Protein AF-A0A6V8L1A3-F1 (afdb_monomer_lite)

Secondary structure (DSSP, 8-state):
--SBPPPPTT--TTPPPPBPPHHHHHHHHHHHHHHHHHHHTT--HHHHHHHHHHTT---TTSPPPPHHHHHHHHT-GGGGTEEEETTEEEEE-TT---SS-HHHHHHHHHHHHHTTS--PPPTT-TTTTTSEETTSPBEEEEE---TT-S-TTSPPPEEEEEPPPTTS-S-TT--EEEHHHHHHHHHHHHHHHHH-HHHHHHHHHHHHHHHHHHHHHHHHHHHHHHHHHHHHTTHHHH-HHHHHHHHHHHHHHHHHHHHHHHHSPP-------HHHHHHHHHHHHHHT-HHHHHHHHHHH-TB-EEPPPSSTT---GGGEETBPPP-------

InterPro domains:
  IPR011109 DNA-binding recombinase domain [PF07508] (27-115)
  IPR011109 DNA-binding recombinase domain [PS51737] (8-118)
  IPR025827 Recombinase zinc beta ribbon domain [PF13408] (126-190)
  IPR038109 DNA-binding recombinase domain superfamily [G3DSA:3.90.1750.20] (3-136)
  IPR050639 Site-specific recombinase resolvase [PTHR30461] (23-280)

pLDDT: mean 80.96, std 12.21, range [31.52, 96.31]

Sequence (333 aa):
MPGYEPKPDGWEPGDPRTPIPAHVVEAEREIVRECYRRLLAGDSGGSVARDLNARGSRGLQGKAWTLTTLLQMLRRPAVAGLLAHNGEIVGKVAGVEPIVSEEEWARLNALVDSRRRGRPPGRVHPFSGLIFCECGQKMFGRPRKSTAGPYEDGSPRREYRCRPTFTGAGCGGRNHIDARVLETAIRTAVKEALADPDLAERIAARAARVKGERDRIEEELADLEQMGRNLAGKTARWGEERVDAAMEPILLREQVLKAELATLEKPETRAGAAEDVARDYDTAEATGDFDTMRSMFLTAFPHMVLTMPIGWNDHRTERFLWDGKPKTAAKAG

Structure (mmCIF, N/CA/C/O backbone):
data_AF-A0A6V8L1A3-F1
#
_entry.id   AF-A0A6V8L1A3-F1
#
loop_
_atom_site.group_PDB
_atom_site.id
_atom_site.type_symbol
_atom_site.label_atom_id
_atom_site.label_alt_id
_atom_site.label_comp_id
_atom_site.label_asym_id
_atom_site.label_entity_id
_atom_site.label_seq_id
_atom_site.pdbx_PDB_ins_code
_atom_site.Cartn_x
_atom_site.Cartn_y
_atom_site.Cartn_z
_atom_site.occupancy
_atom_site.B_iso_or_equiv
_atom_site.auth_seq_id
_atom_site.auth_comp_id
_atom_site.auth_asym_id
_atom_site.auth_atom_id
_atom_site.pdbx_PDB_model_num
ATOM 1 N N . MET A 1 1 ? -26.137 -16.821 12.662 1.00 58.53 1 MET A N 1
ATOM 2 C CA . MET A 1 1 ? -26.729 -17.829 11.758 1.00 58.53 1 MET A CA 1
ATOM 3 C C . MET A 1 1 ? -28.237 -17.681 11.848 1.00 58.53 1 MET A C 1
ATOM 5 O O . MET A 1 1 ? -28.705 -17.406 12.950 1.00 58.53 1 MET A O 1
ATOM 9 N N . PRO A 1 2 ? -29.002 -17.743 10.750 1.00 59.44 2 PRO A N 1
ATOM 10 C CA . PRO A 1 2 ? -30.453 -17.749 10.877 1.00 59.44 2 PRO A CA 1
ATOM 11 C C . PRO A 1 2 ? -30.858 -19.038 11.603 1.00 59.44 2 PRO A C 1
ATOM 13 O O . PRO A 1 2 ? -30.527 -20.114 11.135 1.00 59.44 2 PRO A O 1
ATOM 16 N N . GLY A 1 3 ? -31.574 -18.953 12.727 1.00 67.00 3 GLY A N 1
ATOM 17 C CA . GLY A 1 3 ? -32.137 -20.131 13.419 1.00 67.00 3 GLY A CA 1
ATOM 18 C C . GLY A 1 3 ? -33.274 -20.816 12.648 1.00 67.00 3 GLY A C 1
ATOM 19 O O . GLY A 1 3 ? -34.124 -21.469 13.236 1.00 67.00 3 GLY A O 1
ATOM 20 N N . TYR A 1 4 ? -33.332 -20.594 11.340 1.00 76.19 4 TYR A N 1
ATOM 21 C CA . TYR A 1 4 ? -34.402 -20.983 10.443 1.00 76.19 4 TYR A CA 1
ATOM 22 C C . TYR A 1 4 ? -33.808 -21.273 9.072 1.00 76.19 4 TYR A C 1
ATOM 24 O O . TYR A 1 4 ? -32.848 -20.613 8.659 1.00 76.19 4 TYR A O 1
ATOM 32 N N . GLU A 1 5 ? -34.416 -22.216 8.371 1.00 73.81 5 GLU A N 1
ATOM 33 C CA . GLU A 1 5 ? -33.987 -22.644 7.048 1.00 73.81 5 GLU A CA 1
ATOM 34 C C . GLU A 1 5 ? -34.048 -21.493 6.021 1.00 73.81 5 GLU A C 1
ATOM 36 O O . GLU A 1 5 ? -34.772 -20.498 6.213 1.00 73.81 5 GLU A O 1
ATOM 41 N N . PRO A 1 6 ? -33.258 -21.578 4.930 1.00 73.69 6 PRO A N 1
ATOM 42 C CA . PRO A 1 6 ? -33.400 -20.684 3.789 1.00 73.69 6 PRO A CA 1
ATOM 43 C C . PRO A 1 6 ? -34.846 -20.654 3.288 1.00 73.69 6 PRO A C 1
ATOM 45 O O . PRO A 1 6 ? -35.555 -21.654 3.355 1.00 73.69 6 PRO A O 1
ATOM 48 N N . LYS A 1 7 ? -35.279 -19.499 2.774 1.00 77.75 7 LYS A N 1
ATOM 49 C CA . LYS A 1 7 ? -36.625 -19.367 2.209 1.00 77.75 7 LYS A CA 1
ATOM 50 C C . LYS A 1 7 ? -36.772 -20.336 1.027 1.00 77.75 7 LYS A C 1
ATOM 52 O O . LYS A 1 7 ? -35.932 -20.254 0.126 1.00 77.75 7 LYS A O 1
ATOM 57 N N . PRO A 1 8 ? -37.777 -21.227 1.031 1.00 76.50 8 PRO A N 1
ATOM 58 C CA . PRO A 1 8 ? -38.042 -22.094 -0.106 1.00 76.50 8 PRO A CA 1
ATOM 59 C C . PRO A 1 8 ? -38.531 -21.276 -1.308 1.00 76.50 8 PRO A C 1
ATOM 61 O O . PRO A 1 8 ? -38.989 -20.137 -1.160 1.00 76.50 8 PRO A O 1
ATOM 64 N N . ASP A 1 9 ? -38.434 -21.861 -2.500 1.00 76.12 9 ASP A N 1
ATOM 65 C CA . ASP A 1 9 ? -38.972 -21.252 -3.715 1.00 76.12 9 ASP A CA 1
ATOM 66 C C . ASP A 1 9 ? -40.489 -21.042 -3.565 1.00 76.12 9 ASP A C 1
ATOM 68 O O . ASP A 1 9 ? -41.216 -21.961 -3.193 1.00 76.12 9 ASP A O 1
ATOM 72 N N . GLY A 1 10 ? -40.956 -19.817 -3.832 1.00 77.25 10 GLY A N 1
ATOM 73 C CA . GLY A 1 10 ? -42.366 -19.432 -3.679 1.00 77.25 10 GLY A CA 1
ATOM 74 C C . GLY A 1 10 ? -42.774 -18.918 -2.292 1.00 77.25 10 GLY A C 1
ATOM 75 O O . GLY A 1 10 ? -43.955 -18.680 -2.087 1.00 77.25 10 GLY A O 1
ATOM 76 N N . TRP A 1 11 ? -41.835 -18.721 -1.355 1.00 85.50 11 TRP A N 1
ATOM 77 C CA . TRP A 1 11 ? -42.130 -18.135 -0.036 1.00 85.50 11 TRP A CA 1
ATOM 78 C C . TRP A 1 11 ? -42.655 -16.692 -0.142 1.00 85.50 11 TRP A C 1
ATOM 80 O O . TRP A 1 11 ? -41.969 -15.826 -0.701 1.00 85.50 11 TRP A O 1
ATOM 90 N N . GLU A 1 12 ? -43.808 -16.409 0.470 1.00 77.12 12 GLU A N 1
ATOM 91 C CA . GLU A 1 12 ? -44.409 -15.073 0.548 1.00 77.12 12 GLU A CA 1
ATOM 92 C C . GLU A 1 12 ? -44.319 -14.461 1.966 1.00 77.12 12 GLU A C 1
ATOM 94 O O . GLU A 1 12 ? -44.226 -15.176 2.971 1.00 77.12 12 GLU A O 1
ATOM 99 N N . PRO A 1 13 ? -44.317 -13.116 2.101 1.00 70.00 13 PRO A N 1
ATOM 100 C CA . PRO A 1 13 ? -44.338 -12.449 3.403 1.00 70.00 13 PRO A CA 1
ATOM 101 C C . PRO A 1 13 ? -45.582 -12.824 4.231 1.00 70.00 13 PRO A C 1
ATOM 103 O O . PRO A 1 13 ? -46.661 -12.279 4.031 1.00 70.00 13 PRO A O 1
ATOM 106 N N . GLY A 1 14 ? -45.412 -13.736 5.189 1.00 71.62 14 GLY A N 1
ATOM 107 C CA . GLY A 1 14 ? -46.494 -14.269 6.029 1.00 71.62 14 GLY A CA 1
ATOM 108 C C . GLY A 1 14 ? -46.379 -15.777 6.252 1.00 71.62 14 GLY A C 1
ATOM 109 O O . GLY A 1 14 ? -46.865 -16.282 7.263 1.00 71.62 14 GLY A O 1
ATOM 110 N N . ASP A 1 15 ? -45.658 -16.472 5.369 1.00 77.50 15 ASP A N 1
ATOM 111 C CA . ASP A 1 15 ? -45.447 -17.911 5.478 1.00 77.50 15 ASP A CA 1
ATOM 112 C C . ASP A 1 15 ? -44.543 -18.274 6.670 1.00 77.50 15 ASP A C 1
ATOM 114 O O . ASP A 1 15 ? -43.493 -17.639 6.884 1.00 77.50 15 ASP A O 1
ATOM 118 N N . PRO A 1 16 ? -44.896 -19.325 7.439 1.00 75.31 16 PRO A N 1
ATOM 119 C CA . PRO A 1 16 ? -44.087 -19.784 8.556 1.00 75.31 16 PRO A CA 1
ATOM 120 C C . PRO A 1 16 ? -42.710 -20.239 8.064 1.00 75.31 16 PRO A C 1
ATOM 122 O O . PRO A 1 16 ? -42.569 -20.869 7.016 1.00 75.31 16 PRO A O 1
ATOM 125 N N . ARG A 1 17 ? -41.667 -19.930 8.839 1.00 79.38 17 ARG A N 1
ATOM 126 C CA . ARG A 1 17 ? -40.312 -20.415 8.560 1.00 79.38 17 ARG A CA 1
ATOM 127 C C . ARG A 1 17 ? -40.021 -21.661 9.374 1.00 79.38 17 ARG A C 1
ATOM 129 O O . ARG A 1 17 ? -40.240 -21.657 10.584 1.00 79.38 17 ARG A O 1
ATOM 136 N N . THR A 1 18 ? -39.436 -22.669 8.737 1.00 79.94 18 THR A N 1
ATOM 137 C CA . THR A 1 18 ? -38.959 -23.872 9.423 1.00 79.94 18 THR A CA 1
ATOM 138 C C . THR A 1 18 ? -37.775 -23.516 10.328 1.00 79.94 18 THR A C 1
ATOM 140 O O . THR A 1 18 ? -36.774 -22.996 9.824 1.00 79.94 18 THR A O 1
ATOM 143 N N . PRO A 1 19 ? -37.858 -23.733 11.652 1.00 80.06 19 PRO A N 1
ATOM 144 C CA . PRO A 1 19 ? -36.729 -23.531 12.548 1.00 80.06 19 PRO A CA 1
ATOM 145 C C . PRO A 1 19 ? -35.689 -24.640 12.355 1.00 80.06 19 PRO A C 1
ATOM 147 O O . PRO A 1 19 ? -36.030 -25.812 12.204 1.00 80.06 19 PRO A O 1
ATOM 150 N N . ILE A 1 20 ? -34.410 -24.273 12.396 1.00 81.19 20 ILE A N 1
ATOM 151 C CA . ILE A 1 20 ? -33.311 -25.244 12.389 1.00 81.19 20 ILE A CA 1
ATOM 152 C C . ILE A 1 20 ? -33.214 -25.856 13.796 1.00 81.19 20 ILE A C 1
ATOM 154 O O . ILE A 1 20 ? -33.312 -25.116 14.781 1.00 81.19 20 ILE A O 1
ATOM 158 N N . PRO A 1 21 ? -32.995 -27.178 13.937 1.00 84.81 21 PRO A N 1
ATOM 159 C CA . PRO A 1 21 ? -32.824 -27.802 15.244 1.00 84.81 21 PRO A CA 1
ATOM 160 C C . PRO A 1 21 ? -31.731 -27.121 16.081 1.00 84.81 21 PRO A C 1
ATOM 162 O O . PRO A 1 21 ? -30.629 -26.864 15.594 1.00 84.81 21 PRO A O 1
ATOM 165 N N . ALA A 1 22 ? -32.005 -26.881 17.367 1.00 82.75 22 ALA A N 1
ATOM 166 C CA . ALA A 1 22 ? -31.118 -26.115 18.251 1.00 82.75 22 ALA A CA 1
ATOM 167 C C . ALA A 1 22 ? -29.681 -26.669 18.327 1.00 82.75 22 ALA A C 1
ATOM 169 O O . ALA A 1 22 ? -28.723 -25.902 18.380 1.00 82.75 22 ALA A O 1
ATOM 170 N N . HIS A 1 23 ? -29.517 -27.995 18.268 1.00 81.94 23 HIS A N 1
ATOM 171 C CA . HIS A 1 23 ? -28.200 -28.639 18.275 1.00 81.94 23 HIS A CA 1
ATOM 172 C C . HIS A 1 23 ? -27.368 -28.325 17.017 1.00 81.94 23 HIS A C 1
ATOM 174 O O . HIS A 1 23 ? -26.149 -28.213 17.108 1.00 81.94 23 HIS A O 1
ATOM 180 N N . VAL A 1 24 ? -28.010 -28.142 15.856 1.00 83.94 24 VAL A N 1
ATOM 181 C CA . VAL A 1 24 ? -27.336 -27.741 14.608 1.00 83.94 24 VAL A CA 1
ATOM 182 C C . VAL A 1 24 ? -26.903 -26.282 14.702 1.00 83.94 24 VAL A C 1
ATOM 184 O O . VAL A 1 24 ? -25.765 -25.958 14.373 1.00 83.94 24 VAL A O 1
ATOM 187 N N . VAL A 1 25 ? -27.779 -25.415 15.219 1.00 83.44 25 VAL A N 1
ATOM 188 C CA . VAL A 1 25 ? -27.465 -23.997 15.438 1.00 83.44 25 VAL A CA 1
ATOM 189 C C . VAL A 1 25 ? -26.285 -23.840 16.401 1.00 83.44 25 VAL A C 1
ATOM 191 O O . VAL A 1 25 ? -25.401 -23.026 16.147 1.00 83.44 25 VAL A O 1
ATOM 194 N N . GLU A 1 26 ? -26.221 -24.621 17.480 1.00 86.69 26 GLU A N 1
ATOM 195 C CA . GLU A 1 26 ? -25.090 -24.541 18.411 1.00 86.69 26 GLU A CA 1
ATOM 196 C C . GLU A 1 26 ? -23.794 -25.107 17.809 1.00 86.69 26 GLU A C 1
ATOM 198 O O . GLU A 1 26 ? -22.737 -24.503 17.980 1.00 86.69 26 GLU A O 1
ATOM 203 N N . ALA A 1 27 ? -23.858 -26.187 17.021 1.00 86.25 27 ALA A N 1
ATOM 204 C CA . ALA A 1 27 ? -22.693 -26.692 16.287 1.00 86.25 27 ALA A CA 1
ATOM 205 C C . ALA A 1 27 ? -22.136 -25.648 15.300 1.00 86.25 27 ALA A C 1
ATOM 207 O O . ALA A 1 27 ? -20.926 -25.442 15.202 1.00 86.25 27 ALA A O 1
ATOM 208 N N . GLU A 1 28 ? -23.020 -24.938 14.598 1.00 87.56 28 GLU A N 1
ATOM 209 C CA . GLU A 1 28 ? -22.660 -23.820 13.730 1.00 87.56 28 GLU A CA 1
ATOM 210 C C . GLU A 1 28 ? -22.027 -22.650 14.498 1.00 87.56 28 GLU A C 1
ATOM 212 O O . GLU A 1 28 ? -21.044 -22.062 14.036 1.00 87.56 28 GLU A O 1
ATOM 217 N N . ARG A 1 29 ? -22.572 -22.303 15.671 1.00 91.06 29 ARG A N 1
ATOM 218 C CA . ARG A 1 29 ? -22.010 -21.264 16.548 1.00 91.06 29 ARG A CA 1
ATOM 219 C C . ARG A 1 29 ? -20.619 -21.657 17.029 1.00 91.06 29 ARG A C 1
ATOM 221 O O . ARG A 1 29 ? -19.728 -20.809 17.029 1.00 91.06 29 ARG A O 1
ATOM 228 N N . GLU A 1 30 ? -20.394 -22.930 17.330 1.00 92.00 30 GLU A N 1
ATOM 229 C CA . GLU A 1 30 ? -19.086 -23.381 17.790 1.00 92.00 30 GLU A CA 1
ATOM 230 C C . GLU A 1 30 ? -18.011 -23.349 16.701 1.00 92.00 30 GLU A C 1
ATOM 232 O O . GLU A 1 30 ? -16.871 -22.968 16.965 1.00 92.00 30 GLU A O 1
ATOM 237 N N . ILE A 1 31 ? -18.380 -23.600 15.442 1.00 91.88 31 ILE A N 1
ATOM 238 C CA . ILE A 1 31 ? -17.475 -23.388 14.301 1.00 91.88 31 ILE A CA 1
ATOM 239 C C . ILE A 1 31 ? -17.032 -21.920 14.215 1.00 91.88 31 ILE A C 1
ATOM 241 O O . ILE A 1 31 ? -15.869 -21.633 13.920 1.00 91.88 31 ILE A O 1
ATOM 245 N N . VAL A 1 32 ? -17.935 -20.972 14.482 1.00 93.19 32 VAL A N 1
ATOM 246 C CA . VAL A 1 32 ? -17.593 -19.542 14.496 1.00 93.19 32 VAL A CA 1
ATOM 247 C C . VAL A 1 32 ? -16.623 -19.234 15.639 1.00 93.19 32 VAL A C 1
ATOM 249 O O . VAL A 1 32 ? -15.602 -18.592 15.387 1.00 93.19 32 VAL A O 1
ATOM 252 N N . ARG A 1 33 ? -16.871 -19.737 16.857 1.00 94.81 33 ARG A N 1
ATOM 253 C CA . ARG A 1 33 ? -15.949 -19.561 17.996 1.00 94.81 33 ARG A CA 1
ATOM 254 C C . ARG A 1 33 ? -14.574 -20.172 17.715 1.00 94.81 33 ARG A C 1
ATOM 256 O O . ARG A 1 33 ? -13.551 -19.530 17.960 1.00 94.81 33 ARG A O 1
ATOM 263 N N . GLU A 1 34 ? -14.526 -21.360 17.107 1.00 93.88 34 GLU A N 1
ATOM 264 C CA . GLU A 1 34 ? -13.281 -21.985 16.643 1.00 93.88 34 GLU A CA 1
ATOM 265 C C . GLU A 1 34 ? -12.532 -21.072 15.661 1.00 93.88 34 GLU A C 1
ATOM 267 O O . GLU A 1 34 ? -11.328 -20.849 15.822 1.00 93.88 34 GLU A O 1
ATOM 272 N N . CYS A 1 35 ? -13.227 -20.530 14.656 1.00 93.88 35 CYS A N 1
ATOM 273 C CA . CYS A 1 35 ? -12.621 -19.636 13.672 1.00 93.88 35 CYS A CA 1
ATOM 274 C C . CYS A 1 35 ? -11.986 -18.415 14.340 1.00 93.88 35 CYS A C 1
ATOM 276 O O . CYS A 1 35 ? -10.855 -18.059 14.009 1.00 93.88 35 CYS A O 1
ATOM 278 N N . TYR A 1 36 ? -12.686 -17.798 15.292 1.00 95.19 36 TYR A N 1
ATOM 279 C CA . TYR A 1 36 ? -12.180 -16.658 16.054 1.00 95.19 36 TYR A CA 1
ATOM 280 C C . TYR A 1 36 ? -10.920 -17.007 16.838 1.00 95.19 36 TYR A C 1
ATOM 282 O O . TYR A 1 36 ? -9.882 -16.372 16.640 1.00 95.19 36 TYR A O 1
ATOM 290 N N . ARG A 1 37 ? -10.975 -18.069 17.648 1.00 94.81 37 ARG A N 1
ATOM 291 C CA . ARG A 1 37 ? -9.837 -18.545 18.441 1.00 94.81 37 ARG A CA 1
ATOM 292 C C . ARG A 1 37 ? -8.605 -18.793 17.572 1.00 94.81 37 ARG A C 1
ATOM 294 O O . ARG A 1 37 ? -7.513 -18.349 17.912 1.00 94.81 37 ARG A O 1
ATOM 301 N N . ARG A 1 38 ? -8.769 -19.461 16.428 1.00 89.75 38 ARG A N 1
ATOM 302 C CA . ARG A 1 38 ? -7.660 -19.776 15.512 1.00 89.75 38 ARG A CA 1
ATOM 303 C C . ARG A 1 38 ? -7.086 -18.541 14.830 1.00 89.75 38 ARG A C 1
ATOM 305 O O . ARG A 1 38 ? -5.870 -18.374 14.782 1.00 89.75 38 ARG A O 1
ATOM 312 N N . LEU A 1 39 ? -7.942 -17.658 14.317 1.00 88.12 39 LEU A N 1
ATOM 313 C CA . LEU A 1 39 ? -7.497 -16.443 13.631 1.00 88.12 39 LEU A CA 1
ATOM 314 C C . LEU A 1 39 ? -6.782 -15.476 14.578 1.00 88.12 39 LEU A C 1
ATOM 316 O O . LEU A 1 39 ? -5.774 -14.888 14.181 1.00 88.12 39 LEU A O 1
ATOM 320 N N . LEU A 1 40 ? -7.276 -15.338 15.812 1.00 85.69 40 LEU A N 1
ATOM 321 C CA . LEU A 1 40 ? -6.648 -14.525 16.856 1.00 85.69 40 LEU A CA 1
ATOM 322 C C . LEU A 1 40 ? -5.354 -15.160 17.391 1.00 85.69 40 LEU A C 1
ATOM 324 O O . LEU A 1 40 ? -4.446 -14.427 17.771 1.00 85.69 40 LEU A O 1
ATOM 328 N N . ALA A 1 41 ? -5.227 -16.491 17.344 1.00 81.00 41 ALA A N 1
ATOM 329 C CA . ALA A 1 41 ? -3.984 -17.211 17.637 1.00 81.00 41 ALA A CA 1
ATOM 330 C C . ALA A 1 41 ? -2.939 -17.150 16.501 1.00 81.00 41 ALA A C 1
ATOM 332 O O . ALA A 1 41 ? -1.808 -17.593 16.686 1.00 81.00 41 ALA A O 1
ATOM 333 N N . GLY A 1 42 ? -3.289 -16.589 15.336 1.00 74.00 42 GLY A N 1
ATOM 334 C CA . GLY A 1 42 ? -2.353 -16.348 14.234 1.00 74.00 42 GLY A CA 1
ATOM 335 C C . GLY A 1 42 ? -2.502 -17.266 13.019 1.00 74.00 42 GLY A C 1
ATOM 336 O O . GLY A 1 42 ? -1.773 -17.078 12.041 1.00 74.00 42 GLY A O 1
ATOM 337 N N . ASP A 1 43 ? -3.464 -18.194 13.007 1.00 76.31 43 ASP A N 1
ATOM 338 C CA . ASP A 1 43 ? -3.744 -18.993 11.811 1.00 76.31 43 ASP A CA 1
ATOM 339 C C . ASP A 1 43 ? -4.129 -18.088 10.629 1.00 76.31 43 ASP A C 1
ATOM 341 O O . ASP A 1 43 ? -4.847 -17.088 10.755 1.00 76.31 43 ASP A O 1
ATOM 345 N N . SER A 1 44 ? -3.693 -18.465 9.423 1.00 80.12 44 SER A N 1
ATOM 346 C CA . SER A 1 44 ? -4.153 -17.779 8.214 1.00 80.12 44 SER A CA 1
ATOM 347 C C . SER A 1 44 ? -5.601 -18.161 7.898 1.00 80.12 44 SER A C 1
ATOM 349 O O . SER A 1 44 ? -5.958 -19.341 7.903 1.00 80.12 44 SER A O 1
ATOM 351 N N . GLY A 1 45 ? -6.435 -17.187 7.517 1.00 80.69 45 GLY A N 1
ATOM 352 C CA . GLY A 1 45 ? -7.832 -17.464 7.152 1.00 80.69 45 GLY A CA 1
ATOM 353 C C . GLY A 1 45 ? -7.988 -18.422 5.969 1.00 80.69 45 GLY A C 1
ATOM 354 O O . GLY A 1 45 ? -8.968 -19.156 5.895 1.00 80.69 45 GLY A O 1
ATOM 355 N N . GLY A 1 46 ? -6.992 -18.491 5.078 1.00 75.19 46 GLY A N 1
ATOM 356 C CA . GLY A 1 46 ? -6.958 -19.492 4.011 1.00 75.19 46 GLY A CA 1
ATOM 357 C C . GLY A 1 46 ? -6.712 -20.913 4.528 1.00 75.19 46 GLY A C 1
ATOM 358 O O . GLY A 1 46 ? -7.216 -21.864 3.936 1.00 75.19 46 GLY A O 1
ATOM 359 N N . SER A 1 47 ? -5.961 -21.067 5.626 1.00 79.50 47 SER A N 1
ATOM 360 C CA . SER A 1 47 ? -5.775 -22.356 6.302 1.00 79.50 47 SER A CA 1
ATOM 361 C C . SER A 1 47 ? -7.055 -22.812 6.989 1.00 79.50 47 SER A C 1
ATOM 363 O O . SER A 1 47 ? -7.501 -23.932 6.755 1.00 79.50 47 SER A O 1
ATOM 365 N N . VAL A 1 48 ? -7.694 -21.908 7.739 1.00 87.69 48 VAL A N 1
ATOM 366 C CA . VAL A 1 48 ? -8.971 -22.176 8.418 1.00 87.69 48 VAL A CA 1
ATOM 367 C C . VAL A 1 48 ? -10.048 -22.577 7.405 1.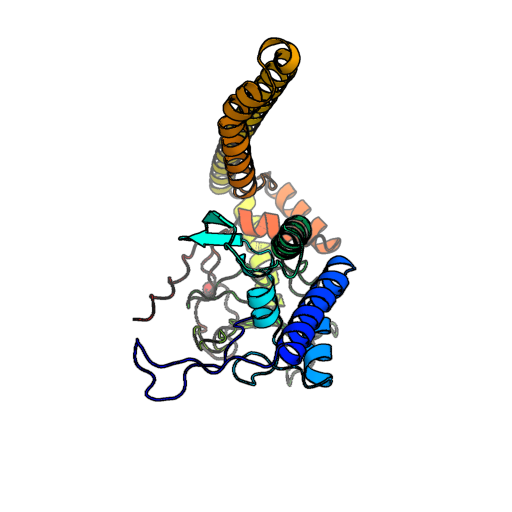00 87.69 48 VAL A C 1
ATOM 369 O O . VAL A 1 48 ? -10.682 -23.612 7.564 1.00 87.69 48 VAL A O 1
ATOM 372 N N . ALA A 1 49 ? -10.196 -21.837 6.299 1.00 84.25 49 ALA A N 1
ATOM 373 C CA . ALA A 1 49 ? -11.171 -22.171 5.258 1.00 84.25 49 ALA A CA 1
ATOM 374 C C . ALA A 1 49 ? -10.930 -23.555 4.622 1.00 84.25 49 ALA A C 1
ATOM 376 O O . ALA A 1 49 ? -11.880 -24.298 4.380 1.00 84.25 49 ALA A O 1
ATOM 377 N N . ARG A 1 50 ? -9.668 -23.923 4.354 1.00 81.38 50 ARG A N 1
ATOM 378 C CA . ARG A 1 50 ? -9.323 -25.250 3.813 1.00 81.38 50 ARG A CA 1
ATOM 379 C C . ARG A 1 50 ? -9.691 -26.372 4.773 1.00 81.38 50 ARG A C 1
ATOM 381 O O . ARG A 1 50 ? -10.244 -27.373 4.334 1.00 81.38 50 ARG A O 1
ATOM 388 N N . ASP A 1 51 ? -9.397 -26.192 6.051 1.00 88.88 51 ASP A N 1
ATOM 389 C CA . ASP A 1 51 ? -9.692 -27.177 7.084 1.00 88.88 51 ASP A CA 1
ATOM 390 C C . ASP A 1 51 ? -11.207 -27.359 7.302 1.00 88.88 51 ASP A C 1
ATOM 392 O O . ASP A 1 51 ? -11.696 -28.488 7.311 1.00 88.88 51 ASP A O 1
ATOM 396 N N . LEU A 1 52 ? -11.978 -26.265 7.337 1.00 87.06 52 LEU A N 1
ATOM 397 C CA . LEU A 1 52 ? -13.446 -26.335 7.353 1.00 87.06 52 LEU A CA 1
ATOM 398 C C . LEU A 1 52 ? -13.987 -27.105 6.143 1.00 87.06 52 LEU A C 1
ATOM 400 O O . LEU A 1 52 ? -14.857 -27.966 6.280 1.00 87.06 52 LEU A O 1
ATOM 404 N N . ASN A 1 53 ? -13.438 -26.839 4.955 1.00 86.81 53 ASN A N 1
ATOM 405 C CA . ASN A 1 53 ? -13.859 -27.531 3.744 1.00 86.81 53 ASN A CA 1
ATOM 406 C C . ASN A 1 53 ? -13.514 -29.026 3.760 1.00 86.81 53 ASN A C 1
ATOM 408 O O . ASN A 1 53 ? -14.330 -29.833 3.304 1.00 86.81 53 ASN A O 1
ATOM 412 N N . ALA A 1 54 ? -12.340 -29.393 4.279 1.00 81.62 54 ALA A N 1
ATOM 413 C CA . ALA A 1 54 ? -11.899 -30.781 4.400 1.00 81.62 54 ALA A CA 1
ATOM 414 C C . ALA A 1 54 ? -12.814 -31.590 5.330 1.00 81.62 54 ALA A C 1
ATOM 416 O O . ALA A 1 54 ? -13.126 -32.739 5.034 1.00 81.62 54 ALA A O 1
ATOM 417 N N . ARG A 1 55 ? -13.320 -30.959 6.396 1.00 87.19 55 ARG A N 1
ATOM 418 C CA . ARG A 1 55 ? -14.271 -31.553 7.350 1.00 87.19 55 ARG A CA 1
ATOM 419 C C . ARG A 1 55 ? -15.736 -31.499 6.893 1.00 87.19 55 ARG A C 1
ATOM 421 O O . ARG A 1 55 ? -16.631 -31.825 7.660 1.00 87.19 55 ARG A O 1
ATOM 428 N N . GLY A 1 56 ? -16.000 -31.069 5.657 1.00 81.00 56 GLY A N 1
ATOM 429 C CA . GLY A 1 56 ? -17.357 -31.020 5.104 1.00 81.00 56 GLY A CA 1
ATOM 430 C C . GLY A 1 56 ? -18.209 -29.837 5.572 1.00 81.00 56 GLY A C 1
ATOM 431 O O . GLY A 1 56 ? -19.354 -29.732 5.146 1.00 81.00 56 GLY A O 1
ATOM 432 N N . SER A 1 57 ? -17.668 -28.903 6.364 1.00 85.06 57 SER A N 1
ATOM 433 C CA . SER A 1 57 ? -18.372 -27.663 6.704 1.00 85.06 57 SER A CA 1
ATOM 434 C C . SER A 1 57 ? -18.483 -26.781 5.456 1.00 85.06 57 SER A C 1
ATOM 436 O O . SER A 1 57 ? -17.497 -26.536 4.750 1.00 85.06 57 SER A O 1
ATOM 438 N N . ARG A 1 58 ? -19.702 -26.342 5.137 1.00 81.19 58 ARG A N 1
ATOM 439 C CA . ARG A 1 58 ? -20.031 -25.535 3.953 1.00 81.19 58 ARG A CA 1
ATOM 440 C C . ARG A 1 58 ? -20.777 -24.273 4.376 1.00 81.19 58 ARG A C 1
ATOM 442 O O . ARG A 1 58 ? -21.342 -24.214 5.462 1.00 81.19 58 ARG A O 1
ATOM 449 N N . GLY A 1 59 ? -20.755 -23.256 3.519 1.00 73.69 59 GLY A N 1
ATOM 450 C CA . GLY A 1 59 ? -21.558 -22.050 3.717 1.00 73.69 59 GLY A CA 1
ATOM 451 C C . GLY A 1 59 ? -23.055 -22.309 3.516 1.00 73.69 59 GLY A C 1
ATOM 452 O O . GLY A 1 59 ? -23.453 -23.371 3.045 1.00 73.69 59 GLY A O 1
ATOM 453 N N . LEU A 1 60 ? -23.874 -21.293 3.799 1.00 66.06 60 LEU A N 1
ATOM 454 C CA . LEU A 1 60 ? -25.345 -21.362 3.807 1.00 66.06 60 LEU A CA 1
ATOM 455 C C . LEU A 1 60 ? -25.968 -21.951 2.521 1.00 66.06 60 LEU A C 1
ATOM 457 O O . LEU A 1 60 ? -27.003 -22.597 2.582 1.00 66.06 60 LEU A O 1
ATOM 461 N N . GLN A 1 61 ? -25.348 -21.740 1.355 1.00 66.81 61 GLN A N 1
ATOM 462 C CA . GLN A 1 61 ? -25.806 -22.280 0.064 1.00 66.81 61 GLN A CA 1
ATOM 463 C C . GLN A 1 61 ? -25.054 -23.555 -0.370 1.00 66.81 61 GLN A C 1
ATOM 465 O O . GLN A 1 61 ? -24.913 -23.813 -1.563 1.00 66.81 61 GLN A O 1
ATOM 470 N N . GLY A 1 62 ? -24.452 -24.297 0.564 1.00 71.44 62 GLY A N 1
ATOM 471 C CA . GLY A 1 62 ? -23.672 -25.512 0.280 1.00 71.44 62 GLY A CA 1
ATOM 472 C C . GLY A 1 62 ? -22.316 -25.270 -0.399 1.00 71.44 62 GLY A C 1
ATOM 473 O O . GLY A 1 62 ? -21.594 -26.216 -0.716 1.00 71.44 62 GLY A O 1
ATOM 474 N N . LYS A 1 63 ? -21.925 -24.007 -0.614 1.00 76.56 63 LYS A N 1
ATOM 475 C CA . LYS A 1 63 ? -20.656 -23.644 -1.263 1.00 76.56 63 LYS A CA 1
ATOM 476 C C . LYS A 1 63 ? -19.465 -23.825 -0.319 1.00 76.56 63 LYS A C 1
ATOM 478 O O . LYS A 1 63 ? -19.573 -23.616 0.890 1.00 76.56 63 LYS A O 1
ATOM 483 N N . ALA A 1 64 ? -18.313 -24.176 -0.888 1.00 80.56 64 ALA A N 1
ATOM 484 C CA . ALA A 1 64 ? -17.053 -24.245 -0.155 1.00 80.56 64 ALA A CA 1
ATOM 485 C C . ALA A 1 64 ? -16.635 -22.863 0.374 1.00 80.56 64 ALA A C 1
ATOM 487 O O . ALA A 1 64 ? -16.815 -21.838 -0.291 1.00 80.56 64 ALA A O 1
ATOM 488 N N . TRP A 1 65 ? -16.027 -22.842 1.556 1.00 84.88 65 TRP A N 1
ATOM 489 C CA . TRP A 1 65 ? -15.459 -21.643 2.150 1.00 84.88 65 TRP A CA 1
ATOM 490 C C . TRP A 1 65 ? -14.256 -21.152 1.345 1.00 84.88 65 TRP A C 1
ATOM 492 O O . TRP A 1 65 ? -13.272 -21.866 1.156 1.00 84.88 65 TRP A O 1
ATOM 502 N N . THR A 1 66 ? -14.306 -19.897 0.916 1.00 84.31 66 THR A N 1
ATOM 503 C CA . THR A 1 66 ? -13.129 -19.136 0.483 1.00 84.31 66 THR A CA 1
ATOM 504 C C . THR A 1 66 ? -12.656 -18.237 1.625 1.00 84.31 66 THR A C 1
ATOM 506 O O . THR A 1 66 ? -13.429 -17.938 2.537 1.00 84.31 66 THR A O 1
ATOM 509 N N . LEU A 1 67 ? -11.410 -17.748 1.564 1.00 82.00 67 LEU A N 1
ATOM 510 C CA . LEU A 1 67 ? -10.918 -16.730 2.504 1.00 82.00 67 LEU A CA 1
ATOM 511 C C . LEU A 1 67 ? -11.884 -15.537 2.582 1.00 82.00 67 LEU A C 1
ATOM 513 O O . LEU A 1 67 ? -12.252 -15.106 3.670 1.00 82.00 67 LEU A O 1
ATOM 517 N N . THR A 1 68 ? -12.316 -15.031 1.425 1.00 81.31 68 THR A N 1
ATOM 518 C CA . THR A 1 68 ? -13.191 -13.860 1.334 1.00 81.31 68 THR A CA 1
ATOM 519 C C . THR A 1 68 ? -14.547 -14.118 1.984 1.00 81.31 68 THR A C 1
ATOM 521 O O . THR A 1 68 ? -14.976 -13.329 2.819 1.00 81.31 68 THR A O 1
ATOM 524 N N . THR A 1 69 ? -15.207 -15.230 1.651 1.00 84.31 69 THR A N 1
ATOM 525 C CA . THR A 1 69 ? -16.541 -15.556 2.187 1.00 84.31 69 THR A CA 1
ATOM 526 C C . THR A 1 69 ? -16.500 -15.880 3.679 1.00 84.31 69 THR A C 1
ATOM 528 O O . THR A 1 69 ? -17.432 -15.538 4.402 1.00 84.31 69 THR A O 1
ATOM 531 N N . LEU A 1 70 ? -15.415 -16.505 4.154 1.00 89.12 70 LEU A N 1
ATOM 532 C CA . LEU A 1 70 ? -15.202 -16.763 5.577 1.00 89.12 70 LEU A CA 1
ATOM 533 C C . LEU A 1 70 ? -15.055 -15.444 6.346 1.00 89.12 70 LEU A C 1
ATOM 535 O O . LEU A 1 70 ? -15.786 -15.209 7.303 1.00 89.12 70 LEU A O 1
ATOM 539 N N . LEU A 1 71 ? -14.173 -14.546 5.892 1.00 89.44 71 LEU A N 1
ATOM 540 C CA . LEU A 1 71 ? -13.984 -13.245 6.538 1.00 89.44 71 LEU A CA 1
ATOM 541 C C . LEU A 1 71 ? -15.240 -12.372 6.465 1.00 89.44 71 LEU A C 1
ATOM 543 O O . LEU A 1 71 ? -15.568 -11.713 7.443 1.00 89.44 71 LEU A O 1
ATOM 547 N N . GLN A 1 72 ? -15.978 -12.383 5.354 1.00 87.56 72 GLN A N 1
ATOM 548 C CA . GLN A 1 72 ? -17.254 -11.668 5.261 1.00 87.56 72 GLN A CA 1
ATOM 549 C C . GLN A 1 72 ? -18.257 -12.136 6.315 1.00 87.56 72 GLN A C 1
ATOM 551 O O . GLN A 1 72 ? -18.942 -11.300 6.891 1.00 87.56 72 GLN A O 1
ATOM 556 N N . MET A 1 73 ? -18.341 -13.445 6.576 1.00 91.06 73 MET A N 1
ATOM 557 C CA . MET A 1 73 ? -19.235 -14.000 7.593 1.00 91.06 73 MET A CA 1
ATOM 558 C C . MET A 1 73 ? -18.796 -13.603 9.005 1.00 91.06 73 MET A C 1
ATOM 560 O O . MET A 1 73 ? -19.611 -13.074 9.760 1.00 91.06 73 MET A O 1
ATOM 564 N N . LEU A 1 74 ? -17.514 -13.794 9.328 1.00 92.75 74 LEU A N 1
ATOM 565 C CA . LEU A 1 74 ? -16.974 -13.509 10.660 1.00 92.75 74 LEU A CA 1
ATOM 566 C C . LEU A 1 74 ? -17.037 -12.015 11.004 1.00 92.75 74 LEU A C 1
ATOM 568 O O . LEU A 1 74 ? -17.241 -11.659 12.150 1.00 92.75 74 LEU A O 1
ATOM 572 N N . ARG A 1 75 ? -16.927 -11.118 10.020 1.00 91.88 75 ARG A N 1
ATOM 573 C CA . ARG A 1 75 ? -16.964 -9.665 10.256 1.00 91.88 75 ARG A CA 1
ATOM 574 C C . ARG A 1 75 ? -18.369 -9.085 10.432 1.00 91.88 75 ARG A C 1
ATOM 576 O O . ARG A 1 75 ? -18.497 -7.892 10.696 1.00 91.88 75 ARG A O 1
ATOM 583 N N . ARG A 1 76 ? -19.440 -9.874 10.295 1.00 89.44 76 ARG A N 1
ATOM 584 C CA . ARG A 1 76 ? -20.813 -9.357 10.443 1.00 89.44 76 ARG A CA 1
ATOM 585 C C . ARG A 1 76 ? -21.054 -8.892 11.886 1.00 89.44 76 ARG A C 1
ATOM 587 O O . ARG A 1 76 ? -20.877 -9.706 12.781 1.00 89.44 76 ARG A O 1
ATOM 594 N N . PRO A 1 77 ? -21.553 -7.669 12.136 1.00 88.00 77 PRO A N 1
ATOM 595 C CA . PRO A 1 77 ? -21.859 -7.193 13.494 1.00 88.00 77 PRO A CA 1
ATOM 596 C C . PRO A 1 77 ? -22.763 -8.151 14.289 1.00 88.00 77 PRO A C 1
ATOM 598 O O . PRO A 1 77 ? -22.562 -8.389 15.476 1.00 88.00 77 PRO A O 1
ATOM 601 N N . ALA A 1 78 ? -23.689 -8.813 13.590 1.00 86.81 78 ALA A N 1
ATOM 602 C CA . ALA A 1 78 ? -24.610 -9.783 14.171 1.00 86.81 78 ALA A CA 1
ATOM 603 C C . ALA A 1 78 ? -23.935 -10.988 14.861 1.00 86.81 78 ALA A C 1
ATOM 605 O O . ALA A 1 78 ? -24.577 -11.615 15.698 1.00 86.81 78 ALA A O 1
ATOM 606 N N . VAL A 1 79 ? -22.678 -11.346 14.544 1.00 89.75 79 VAL A N 1
ATOM 607 C CA . VAL A 1 79 ? -21.988 -12.433 15.276 1.00 89.75 79 VAL A CA 1
ATOM 608 C C . VAL A 1 79 ? -21.612 -12.027 16.704 1.00 89.75 79 VAL A C 1
ATOM 610 O O . VAL A 1 79 ? -21.539 -12.894 17.570 1.00 89.75 79 VAL A O 1
ATOM 613 N N . ALA A 1 80 ? -21.461 -10.726 16.961 1.00 89.88 80 ALA A N 1
ATOM 614 C CA . ALA A 1 80 ? -21.239 -10.145 18.284 1.00 89.88 80 ALA A CA 1
ATOM 615 C C . ALA A 1 80 ? -22.541 -9.631 18.928 1.00 89.88 80 ALA A C 1
ATOM 617 O O . ALA A 1 80 ? -22.505 -8.884 19.897 1.00 89.88 80 ALA A O 1
ATOM 618 N N . GLY A 1 81 ? -23.708 -9.981 18.367 1.00 87.06 81 GLY A N 1
ATOM 619 C CA . GLY A 1 81 ? -25.001 -9.474 18.839 1.00 87.06 81 GLY A CA 1
ATOM 620 C C . GLY A 1 81 ? -25.234 -7.986 18.555 1.00 87.06 81 GLY A C 1
ATOM 621 O O . GLY A 1 81 ? -26.145 -7.393 19.125 1.00 87.06 81 GLY A O 1
ATOM 622 N N . LEU A 1 82 ? -24.444 -7.374 17.667 1.00 86.62 82 LEU A N 1
ATOM 623 C CA . LEU A 1 82 ? -24.552 -5.958 17.324 1.00 86.62 82 LEU A CA 1
ATOM 624 C C . LEU A 1 82 ? -25.517 -5.738 16.153 1.00 86.62 82 LEU A C 1
ATOM 626 O O . LEU A 1 82 ? -25.505 -6.475 15.159 1.00 86.62 82 LEU A O 1
ATOM 630 N N . LEU A 1 83 ? -26.335 -4.694 16.261 1.00 83.19 83 LEU A N 1
ATOM 631 C CA . LEU A 1 83 ? -27.218 -4.212 15.208 1.00 83.19 83 LEU A CA 1
ATOM 632 C C . LEU A 1 83 ? -26.516 -3.086 14.451 1.00 83.19 83 LEU A C 1
ATOM 634 O O . LEU A 1 83 ? -26.060 -2.121 15.059 1.00 83.19 83 LEU A O 1
ATOM 638 N N . ALA A 1 84 ? -26.458 -3.200 13.125 1.00 81.12 84 ALA A N 1
ATOM 639 C CA . ALA A 1 84 ? -25.878 -2.174 12.273 1.00 81.12 84 ALA A CA 1
ATOM 640 C C . ALA A 1 84 ? -26.888 -1.659 11.248 1.00 81.12 84 ALA A C 1
ATOM 642 O O . ALA A 1 84 ? -27.575 -2.455 10.602 1.00 81.12 84 ALA A O 1
ATOM 643 N N . HIS A 1 85 ? -26.936 -0.342 11.068 1.00 67.31 85 HIS A N 1
ATOM 644 C CA . HIS A 1 85 ? -27.719 0.330 10.035 1.00 67.31 85 HIS A CA 1
ATOM 645 C C . HIS A 1 85 ? -26.786 1.231 9.226 1.00 67.31 85 HIS A C 1
ATOM 647 O O . HIS A 1 85 ? -26.019 1.996 9.794 1.00 67.31 85 HIS A O 1
ATOM 653 N N . ASN A 1 86 ? -26.787 1.091 7.897 1.00 70.38 86 ASN A N 1
ATOM 654 C CA . ASN A 1 86 ? -25.899 1.833 6.985 1.00 70.38 86 ASN A CA 1
ATOM 655 C C . ASN A 1 86 ? -24.396 1.791 7.335 1.00 70.38 86 ASN A C 1
ATOM 657 O O . ASN A 1 86 ? -23.640 2.674 6.949 1.00 70.38 86 ASN A O 1
ATOM 661 N N . GLY A 1 87 ? -23.946 0.727 8.007 1.00 68.00 87 GLY A N 1
ATOM 662 C CA . GLY A 1 87 ? -22.542 0.545 8.391 1.00 68.00 87 GLY A CA 1
ATOM 663 C C . GLY A 1 87 ? -22.187 1.071 9.782 1.00 68.00 87 GLY A C 1
ATOM 664 O O . GLY A 1 87 ? -21.090 0.782 10.252 1.00 68.00 87 GLY A O 1
ATOM 665 N N . GLU A 1 88 ? -23.110 1.745 10.466 1.00 68.56 88 GLU A N 1
ATOM 666 C CA . GLU A 1 88 ? -22.937 2.210 11.843 1.00 68.56 88 GLU A CA 1
ATOM 667 C C . GLU A 1 88 ? -23.596 1.243 12.825 1.00 68.56 88 GLU A C 1
ATOM 669 O O . GLU A 1 88 ? -24.661 0.687 12.543 1.00 68.56 88 GLU A O 1
ATOM 674 N N . ILE A 1 89 ? -22.957 1.020 13.977 1.00 83.62 89 ILE A N 1
ATOM 675 C CA . ILE A 1 89 ? -23.529 0.209 15.054 1.00 83.62 89 ILE A CA 1
ATOM 676 C C . ILE A 1 89 ? -24.585 1.053 15.767 1.00 83.62 89 ILE A C 1
ATOM 678 O O . ILE A 1 89 ? -24.259 2.023 16.438 1.00 83.62 89 ILE A O 1
ATOM 682 N N . VAL A 1 90 ? -25.851 0.673 15.617 1.00 81.75 90 VAL A N 1
ATOM 683 C CA . VAL A 1 90 ? -27.011 1.408 16.152 1.00 81.75 90 VAL A CA 1
ATOM 684 C C . VAL A 1 90 ? -27.573 0.790 17.434 1.00 81.75 90 VAL A C 1
ATOM 686 O O . VAL A 1 90 ? -28.558 1.276 17.980 1.00 81.75 90 VAL A O 1
ATOM 689 N N . GLY A 1 91 ? -26.976 -0.302 17.918 1.00 83.44 91 GLY A N 1
ATOM 690 C CA . GLY A 1 91 ? -27.347 -0.928 19.184 1.00 83.44 91 GLY A CA 1
ATOM 691 C C . GLY A 1 91 ? -27.043 -2.421 19.229 1.00 83.44 91 GLY A C 1
ATOM 692 O O . GLY A 1 91 ? -26.244 -2.940 18.448 1.00 83.44 91 GLY A O 1
ATOM 693 N N . LYS A 1 92 ? -27.714 -3.124 20.143 1.00 83.31 92 LYS A N 1
ATOM 694 C CA . LYS A 1 92 ? -27.645 -4.584 20.290 1.00 83.31 92 LYS A CA 1
ATOM 695 C C . LYS A 1 92 ? -28.923 -5.230 19.773 1.00 83.31 92 LYS A C 1
ATOM 697 O O . LYS A 1 92 ? -30.009 -4.664 19.888 1.00 83.31 92 LYS A O 1
ATOM 702 N N . VAL A 1 93 ? -28.804 -6.422 19.202 1.00 77.50 93 VAL A N 1
ATOM 703 C CA . VAL A 1 93 ? -29.960 -7.199 18.753 1.00 77.50 93 VAL A CA 1
ATOM 704 C C . VAL A 1 93 ? -30.656 -7.784 19.982 1.00 77.50 93 VAL A C 1
ATOM 706 O O . VAL A 1 93 ? -30.110 -8.652 20.660 1.00 77.50 93 VAL A O 1
ATOM 709 N N . ALA A 1 94 ? -31.865 -7.307 20.279 1.00 73.19 94 ALA A N 1
ATOM 710 C CA . ALA A 1 94 ? -32.643 -7.787 21.417 1.00 73.19 94 ALA A CA 1
ATOM 711 C C . ALA A 1 94 ? -32.972 -9.287 21.284 1.00 73.19 94 ALA A C 1
ATOM 713 O O . ALA A 1 94 ? -33.401 -9.748 20.226 1.00 73.19 94 ALA A O 1
ATOM 714 N N . GLY A 1 95 ? -32.782 -10.044 22.370 1.00 70.06 95 GLY A N 1
ATOM 715 C CA . GLY A 1 95 ? -33.140 -11.466 22.448 1.00 70.06 95 GLY A CA 1
ATOM 716 C C . GLY A 1 95 ? -32.224 -12.426 21.679 1.00 70.06 95 GLY A C 1
ATOM 717 O O . GLY A 1 95 ? -32.575 -13.595 21.532 1.00 70.06 95 GLY A O 1
ATOM 718 N N . VAL A 1 96 ? -31.068 -11.968 21.184 1.00 76.25 96 VAL A N 1
ATOM 719 C CA . VAL A 1 96 ? -30.087 -12.818 20.493 1.00 76.25 96 VAL A CA 1
ATOM 720 C C . VAL A 1 96 ? -28.800 -12.887 21.300 1.00 76.25 96 VAL A C 1
ATOM 722 O O . VAL A 1 96 ? -28.118 -11.884 21.481 1.00 76.25 96 VAL A O 1
ATOM 725 N N . GLU A 1 97 ? -28.445 -14.095 21.729 1.00 82.50 97 GLU A N 1
ATOM 726 C CA . GLU A 1 97 ? -27.177 -14.350 22.407 1.00 82.50 97 GLU A CA 1
ATOM 727 C C . GLU A 1 97 ? -25.998 -14.169 21.422 1.00 82.50 97 GLU A C 1
ATOM 729 O O . GLU A 1 97 ? -25.972 -14.836 20.370 1.00 82.50 97 GLU A O 1
ATOM 734 N N . PRO A 1 98 ? -25.009 -13.308 21.729 1.00 88.81 98 PRO A N 1
ATOM 735 C CA . PRO A 1 98 ? -23.795 -13.165 20.930 1.00 88.81 98 PRO A CA 1
ATOM 736 C C . PRO A 1 98 ? -23.058 -14.499 20.756 1.00 88.81 98 PRO A C 1
ATOM 738 O O . PRO A 1 98 ? -23.071 -15.365 21.629 1.00 88.81 98 PRO A O 1
ATOM 741 N N . ILE A 1 99 ? -22.422 -14.699 19.602 1.00 92.25 99 ILE A N 1
ATOM 742 C CA . ILE A 1 99 ? -21.588 -15.889 19.364 1.00 92.25 99 ILE A CA 1
ATOM 743 C C . ILE A 1 99 ? -20.185 -15.671 19.941 1.00 92.25 99 ILE A C 1
ATOM 745 O O . ILE A 1 99 ? -19.594 -16.603 20.483 1.00 92.25 99 ILE A O 1
ATOM 749 N N . VAL A 1 100 ? -19.686 -14.441 19.815 1.00 92.50 100 VAL A N 1
ATOM 750 C CA . VAL A 1 100 ? -18.380 -13.958 20.287 1.00 92.50 100 VAL A CA 1
ATOM 751 C C . VAL A 1 100 ? -18.554 -12.622 21.002 1.00 92.50 100 VAL A C 1
ATOM 753 O O . VAL A 1 100 ? -19.575 -11.953 20.810 1.00 92.50 100 VAL A O 1
ATOM 756 N N . SER A 1 101 ? -17.568 -12.216 21.802 1.00 91.38 101 SER A N 1
ATOM 757 C CA . SER A 1 101 ? -17.615 -10.912 22.465 1.00 91.38 101 SER A CA 1
ATOM 758 C C . SER A 1 101 ? -17.415 -9.754 21.477 1.00 91.38 101 SER A C 1
ATOM 760 O O . SER A 1 101 ? -16.831 -9.906 20.398 1.00 91.38 101 SER A O 1
ATOM 762 N N . GLU A 1 102 ? -17.882 -8.563 21.858 1.00 89.81 102 GLU A N 1
ATOM 763 C CA . GLU A 1 102 ? -17.643 -7.330 21.094 1.00 89.81 102 GLU A CA 1
ATOM 764 C C . GLU A 1 102 ? -16.141 -7.045 20.943 1.00 89.81 102 GLU A C 1
ATOM 766 O O . GLU A 1 102 ? -15.690 -6.633 19.873 1.00 89.81 102 GLU A O 1
ATOM 771 N N . GLU A 1 103 ? -15.354 -7.343 21.981 1.00 85.75 103 GLU A N 1
ATOM 772 C CA . GLU A 1 103 ? -13.900 -7.191 21.972 1.00 85.75 103 GLU A CA 1
ATOM 773 C C . GLU A 1 103 ? -13.241 -8.142 20.964 1.00 85.75 103 GLU A C 1
ATOM 775 O O . GLU A 1 103 ? -12.418 -7.720 20.151 1.00 85.75 103 GLU A O 1
ATOM 780 N N . GLU A 1 104 ? -13.623 -9.422 20.957 1.00 89.31 104 GLU A N 1
ATOM 781 C CA . GLU A 1 104 ? -13.107 -10.402 19.996 1.00 89.31 104 GLU A CA 1
ATOM 782 C C . GLU A 1 104 ? -13.444 -10.000 18.557 1.00 89.31 104 GLU A C 1
ATOM 784 O O . GLU A 1 104 ? -12.594 -10.090 17.664 1.00 89.31 104 GLU A O 1
ATOM 789 N N . TRP A 1 105 ? -14.667 -9.513 18.329 1.00 93.75 105 TRP A N 1
ATOM 790 C CA . TRP A 1 105 ? -15.112 -9.004 17.034 1.00 93.75 105 TRP A CA 1
ATOM 791 C C . TRP A 1 105 ? -14.314 -7.779 16.582 1.00 93.75 105 TRP A C 1
ATOM 793 O O . TRP A 1 105 ? -13.811 -7.761 15.453 1.00 93.75 105 TRP A O 1
ATOM 803 N N . ALA A 1 106 ? -14.119 -6.798 17.464 1.00 86.44 106 ALA A N 1
ATOM 804 C CA . ALA A 1 106 ? -13.303 -5.621 17.189 1.00 86.44 106 ALA A CA 1
ATOM 805 C C . ALA A 1 106 ? -11.843 -6.002 16.888 1.00 86.44 106 ALA A C 1
ATOM 807 O O . ALA A 1 106 ? -11.273 -5.554 15.889 1.00 86.44 106 ALA A O 1
ATOM 808 N N . ARG A 1 107 ? -11.255 -6.904 17.685 1.00 85.62 107 ARG A N 1
ATOM 809 C CA . ARG A 1 107 ? -9.883 -7.402 17.497 1.00 85.62 107 ARG A CA 1
ATOM 810 C C . ARG A 1 107 ? -9.712 -8.136 16.173 1.00 85.62 107 ARG A C 1
ATOM 812 O O . ARG A 1 107 ? -8.718 -7.911 15.483 1.00 85.62 107 ARG A O 1
ATOM 819 N N . LEU A 1 108 ? -10.668 -8.980 15.780 1.00 89.88 108 LEU A N 1
ATOM 820 C CA . LEU A 1 108 ? -10.617 -9.663 14.488 1.00 89.88 108 LEU A CA 1
ATOM 821 C C . LEU A 1 108 ? -10.710 -8.666 13.324 1.00 89.88 108 LEU A C 1
ATOM 823 O O . LEU A 1 108 ? -9.948 -8.787 12.364 1.00 89.88 108 LEU A O 1
ATOM 827 N N . ASN A 1 109 ? -11.602 -7.675 13.405 1.00 87.88 109 ASN A N 1
ATOM 828 C CA . ASN A 1 109 ? -11.708 -6.624 12.391 1.00 87.88 109 ASN A CA 1
ATOM 829 C C . ASN A 1 109 ? -10.392 -5.849 12.251 1.00 87.88 109 ASN A C 1
ATOM 831 O O . ASN A 1 109 ? -9.861 -5.757 11.144 1.00 87.88 109 ASN A O 1
ATOM 835 N N . ALA A 1 110 ? -9.809 -5.401 13.366 1.00 81.06 110 ALA A N 1
ATOM 836 C CA . ALA A 1 110 ? -8.517 -4.718 13.379 1.00 81.06 110 ALA A CA 1
ATOM 837 C C . ALA A 1 110 ? -7.385 -5.596 12.813 1.00 81.06 110 ALA A C 1
ATOM 839 O O . ALA A 1 110 ? -6.547 -5.128 12.039 1.00 81.06 110 ALA A O 1
ATOM 840 N N . LEU A 1 111 ? -7.367 -6.893 13.134 1.00 80.56 111 LEU A N 1
ATOM 841 C CA . LEU A 1 111 ? -6.402 -7.851 12.590 1.00 80.56 111 LEU A CA 1
ATOM 842 C C . LEU A 1 111 ? -6.549 -8.020 11.069 1.00 80.56 111 LEU A C 1
ATOM 844 O O . LEU A 1 111 ? -5.560 -8.134 10.347 1.00 80.56 111 LEU A O 1
ATOM 848 N N . VAL A 1 112 ? -7.778 -8.056 10.557 1.00 79.19 112 VAL A N 1
ATOM 849 C CA . VAL A 1 112 ? -8.039 -8.185 9.116 1.00 79.19 112 VAL A CA 1
ATOM 850 C C . VAL A 1 112 ? -7.697 -6.891 8.380 1.00 79.19 112 VAL A C 1
ATOM 852 O O . VAL A 1 112 ? -7.109 -6.945 7.299 1.00 79.19 112 VAL A O 1
ATOM 855 N N . ASP A 1 113 ? -8.017 -5.739 8.961 1.00 77.06 113 ASP A N 1
ATOM 856 C CA . ASP A 1 113 ? -7.768 -4.441 8.341 1.00 77.06 113 ASP A CA 1
ATOM 857 C C . ASP A 1 113 ? -6.283 -4.039 8.414 1.00 77.06 113 ASP A C 1
ATOM 859 O O . ASP A 1 113 ? -5.754 -3.507 7.440 1.00 77.06 113 ASP A O 1
ATOM 863 N N . SER A 1 114 ? -5.551 -4.405 9.475 1.00 66.69 114 SER A N 1
ATOM 864 C CA . SER A 1 114 ? -4.086 -4.224 9.559 1.00 66.69 114 SER A CA 1
ATOM 865 C C . SER A 1 114 ? -3.317 -5.066 8.533 1.00 66.69 114 SER A C 1
ATOM 867 O O . SER A 1 114 ? -2.292 -4.632 8.001 1.00 66.69 114 SER A O 1
ATOM 869 N N . ARG A 1 115 ? -3.852 -6.236 8.159 1.00 61.41 115 ARG A N 1
ATOM 870 C CA . ARG A 1 115 ? -3.330 -7.081 7.069 1.00 61.41 115 ARG A CA 1
ATOM 871 C C . ARG A 1 115 ? -3.559 -6.489 5.665 1.00 61.41 115 ARG A C 1
ATOM 873 O O . ARG A 1 115 ? -3.117 -7.094 4.690 1.00 61.41 115 ARG A O 1
ATOM 880 N N . ARG A 1 116 ? -4.192 -5.309 5.528 1.00 50.38 116 ARG A N 1
ATOM 881 C CA . ARG A 1 116 ? -4.273 -4.560 4.254 1.00 50.38 116 ARG A CA 1
ATOM 882 C C . ARG A 1 116 ? -2.940 -3.962 3.798 1.00 50.38 116 ARG A C 1
ATOM 884 O O . ARG A 1 116 ? -2.860 -3.537 2.645 1.00 50.38 116 ARG A O 1
ATOM 891 N N . ARG A 1 117 ? -1.884 -3.951 4.626 1.00 47.91 117 ARG A N 1
ATOM 892 C CA . ARG A 1 117 ? -0.520 -3.737 4.112 1.00 47.91 117 ARG A CA 1
ATOM 893 C C . ARG A 1 117 ? -0.206 -4.906 3.184 1.00 47.91 117 ARG A C 1
ATOM 895 O O . ARG A 1 117 ? -0.021 -6.032 3.639 1.00 47.91 117 ARG A O 1
ATOM 902 N N . GLY A 1 118 ? -0.267 -4.646 1.876 1.00 52.00 118 GLY A N 1
ATOM 903 C CA . GLY A 1 118 ? -0.045 -5.650 0.842 1.00 52.00 118 GLY A CA 1
ATOM 904 C C . GLY A 1 118 ? 1.226 -6.449 1.116 1.00 52.00 118 GLY A C 1
ATOM 905 O O . GLY A 1 118 ? 2.157 -5.948 1.747 1.00 52.00 118 GLY A O 1
ATOM 906 N N . ARG A 1 119 ? 1.258 -7.704 0.651 1.00 49.41 119 ARG A N 1
ATOM 907 C CA . ARG A 1 119 ? 2.470 -8.533 0.700 1.00 49.41 119 ARG A CA 1
ATOM 908 C C . ARG A 1 119 ? 3.674 -7.672 0.285 1.00 49.41 119 ARG A C 1
ATOM 910 O O . ARG A 1 119 ? 3.553 -7.017 -0.755 1.00 49.41 119 ARG A O 1
ATOM 917 N N . PRO A 1 120 ? 4.788 -7.679 1.048 1.00 52.59 120 PRO A N 1
ATOM 918 C CA . PRO A 1 120 ? 5.974 -6.921 0.680 1.00 52.59 120 PRO A CA 1
ATOM 919 C C . PRO A 1 120 ? 6.313 -7.170 -0.791 1.00 52.59 120 PRO A C 1
ATOM 921 O O . PRO A 1 120 ? 6.162 -8.317 -1.248 1.00 52.59 120 PRO A O 1
ATOM 924 N N . PRO A 1 121 ? 6.695 -6.129 -1.550 1.00 57.16 121 PRO A N 1
ATOM 925 C CA . PRO A 1 121 ? 7.009 -6.280 -2.960 1.00 57.16 121 PRO A CA 1
ATOM 926 C C . PRO A 1 121 ? 8.017 -7.420 -3.136 1.00 57.16 121 PRO A C 1
ATOM 928 O O . PRO A 1 121 ? 8.999 -7.545 -2.405 1.00 57.16 121 PRO A O 1
ATOM 931 N N . GLY A 1 122 ? 7.726 -8.331 -4.065 1.00 61.84 122 GLY A N 1
ATOM 932 C CA . GLY A 1 122 ? 8.619 -9.451 -4.327 1.00 61.84 122 GLY A CA 1
ATOM 933 C C . GLY A 1 122 ? 9.952 -8.931 -4.861 1.00 61.84 122 GLY A C 1
ATOM 934 O O . GLY A 1 122 ? 9.956 -8.201 -5.848 1.00 61.84 122 GLY A O 1
ATOM 935 N N . ARG A 1 123 ? 11.068 -9.379 -4.270 1.00 71.50 123 ARG A N 1
ATOM 936 C CA . ARG A 1 123 ? 12.455 -8.996 -4.625 1.00 71.50 123 ARG A CA 1
ATOM 937 C C . ARG A 1 123 ? 12.851 -9.251 -6.091 1.00 71.50 123 ARG A C 1
ATOM 939 O O . ARG A 1 123 ? 13.929 -8.879 -6.519 1.00 71.50 123 ARG A O 1
ATOM 946 N N . VAL A 1 124 ? 11.992 -9.926 -6.852 1.00 83.12 124 VAL A N 1
ATOM 947 C CA . VAL A 1 124 ? 12.221 -10.317 -8.248 1.00 83.12 124 VAL A CA 1
ATOM 948 C C . VAL A 1 124 ? 11.564 -9.349 -9.237 1.00 83.12 124 VAL A C 1
ATOM 950 O O . VAL A 1 124 ? 11.964 -9.316 -10.393 1.00 83.12 124 VAL A O 1
ATOM 953 N N . HIS A 1 125 ? 10.544 -8.588 -8.830 1.00 89.62 125 HIS A N 1
ATOM 954 C CA . HIS A 1 125 ? 9.778 -7.709 -9.723 1.00 89.62 125 HIS A CA 1
ATOM 955 C C . HIS A 1 125 ? 9.499 -6.362 -9.037 1.00 89.62 125 HIS A C 1
ATOM 957 O O . HIS A 1 125 ? 8.375 -6.142 -8.562 1.00 89.62 125 HIS A O 1
ATOM 963 N N . PRO A 1 126 ? 10.505 -5.469 -8.960 1.00 88.06 126 PRO A N 1
ATOM 964 C CA . PRO A 1 126 ? 10.443 -4.247 -8.161 1.00 88.06 126 PRO A CA 1
ATOM 965 C C . PRO A 1 126 ? 9.294 -3.317 -8.544 1.00 88.06 126 PRO A C 1
ATOM 967 O O . PRO A 1 126 ? 8.753 -2.659 -7.667 1.00 88.06 126 PRO A O 1
ATOM 970 N N . PHE A 1 127 ? 8.832 -3.309 -9.797 1.00 91.62 127 PHE A N 1
ATOM 971 C CA . PHE A 1 127 ? 7.764 -2.403 -10.252 1.00 91.62 127 PHE A CA 1
ATOM 972 C C . PHE A 1 127 ? 6.382 -3.061 -10.334 1.00 91.62 127 PHE A C 1
ATOM 974 O O . PHE A 1 127 ? 5.424 -2.504 -10.877 1.00 91.62 127 PHE A O 1
ATOM 981 N N . SER A 1 128 ? 6.243 -4.270 -9.782 1.00 89.75 128 SER A N 1
ATOM 982 C CA . SER A 1 128 ? 4.983 -5.005 -9.831 1.00 89.75 128 SER A CA 1
ATOM 983 C C . SER A 1 128 ? 3.888 -4.234 -9.086 1.00 89.75 128 SER A C 1
ATOM 985 O O . SER A 1 128 ? 4.070 -3.827 -7.935 1.00 89.75 128 SER A O 1
ATOM 987 N N . GLY A 1 129 ? 2.744 -4.034 -9.745 1.00 86.56 129 GLY A N 1
ATOM 988 C CA . GLY A 1 129 ? 1.593 -3.313 -9.199 1.00 86.56 129 GLY A CA 1
ATOM 989 C C . GLY A 1 129 ? 1.717 -1.784 -9.169 1.00 86.56 129 GLY A C 1
ATOM 990 O O . GLY A 1 129 ? 0.813 -1.142 -8.623 1.00 86.56 129 GLY A O 1
ATOM 991 N N . LEU A 1 130 ? 2.795 -1.217 -9.724 1.00 87.19 130 LEU A N 1
ATOM 992 C CA . LEU A 1 130 ? 2.997 0.234 -9.842 1.00 87.19 130 LEU A CA 1
ATOM 993 C C . LEU A 1 130 ? 2.692 0.770 -11.244 1.00 87.19 130 LEU A C 1
ATOM 995 O O . LEU A 1 130 ? 2.264 1.906 -11.388 1.00 87.19 130 LEU A O 1
ATOM 999 N N . ILE A 1 131 ? 2.870 -0.067 -12.263 1.00 91.31 131 ILE A N 1
ATOM 1000 C CA . ILE A 1 131 ? 2.693 0.311 -13.667 1.00 91.31 131 ILE A CA 1
ATOM 1001 C C . ILE A 1 131 ? 1.270 -0.001 -14.101 1.00 91.31 131 ILE A C 1
ATOM 1003 O O . ILE A 1 131 ? 0.737 -1.074 -13.792 1.00 91.31 131 ILE A O 1
ATOM 1007 N N . PHE A 1 132 ? 0.669 0.906 -14.861 1.00 91.19 132 PHE A N 1
ATOM 1008 C CA . PHE A 1 132 ? -0.649 0.713 -15.443 1.00 91.19 132 PHE A CA 1
ATOM 1009 C C . PHE A 1 132 ? -0.543 0.273 -16.901 1.00 91.19 132 PHE A C 1
ATOM 1011 O O . PHE A 1 132 ? 0.310 0.708 -17.662 1.00 91.19 132 PHE A O 1
ATOM 1018 N N . CYS A 1 133 ? -1.442 -0.608 -17.310 1.00 90.69 133 CYS A N 1
ATOM 1019 C CA . CYS A 1 133 ? -1.718 -0.864 -18.710 1.00 90.69 133 CYS A CA 1
ATOM 1020 C C . CYS A 1 133 ? -2.656 0.225 -19.231 1.00 90.69 133 CYS A C 1
ATOM 1022 O O . CYS A 1 133 ? -3.510 0.715 -18.492 1.00 90.69 133 CYS A O 1
ATOM 1024 N N . GLU A 1 134 ? -2.590 0.514 -20.527 1.00 88.31 134 GLU A N 1
ATOM 1025 C CA . GLU A 1 134 ? -3.535 1.401 -21.213 1.00 88.31 134 GLU A CA 1
ATOM 1026 C C . GLU A 1 134 ? -5.014 1.085 -20.922 1.00 88.31 134 GLU A C 1
ATOM 1028 O O . GLU A 1 134 ? -5.845 1.982 -20.880 1.00 88.31 134 GLU A O 1
ATOM 1033 N N . CYS A 1 135 ? -5.354 -0.182 -20.661 1.00 84.12 135 CYS A N 1
ATOM 1034 C CA . CYS A 1 135 ? -6.711 -0.601 -20.286 1.00 84.12 135 CYS A CA 1
ATOM 1035 C C . CYS A 1 135 ? -7.130 -0.241 -18.842 1.00 84.12 135 CYS A C 1
ATOM 1037 O O . CYS A 1 135 ? -8.186 -0.676 -18.386 1.00 84.12 135 CYS A O 1
ATOM 1039 N N . GLY A 1 136 ? -6.283 0.472 -18.097 1.00 83.56 136 GLY A N 1
ATOM 1040 C CA . GLY A 1 136 ? -6.521 0.922 -16.724 1.00 83.56 136 GLY A CA 1
ATOM 1041 C C . GLY A 1 136 ? -6.150 -0.084 -15.630 1.00 83.56 136 GLY A C 1
ATOM 1042 O O . GLY A 1 136 ? -6.155 0.259 -14.451 1.00 83.56 136 GLY A O 1
ATOM 1043 N N . GLN A 1 137 ? -5.803 -1.323 -15.988 1.00 86.75 137 GLN A N 1
ATOM 1044 C CA . GLN A 1 137 ? -5.400 -2.351 -15.023 1.00 86.75 137 GLN A CA 1
ATOM 1045 C C . GLN A 1 137 ? -3.911 -2.281 -14.683 1.00 86.75 137 GLN A C 1
ATOM 1047 O O . GLN A 1 137 ? -3.085 -1.943 -15.528 1.00 86.75 137 GLN A O 1
ATOM 1052 N N . LYS A 1 138 ? -3.555 -2.678 -13.459 1.00 88.38 138 LYS A N 1
ATOM 1053 C CA . LYS A 1 138 ? -2.157 -2.779 -13.021 1.00 88.38 138 LYS A CA 1
ATOM 1054 C C . LYS A 1 138 ? -1.425 -3.926 -13.718 1.00 88.38 138 LYS A C 1
ATOM 1056 O O . LYS A 1 138 ? -1.988 -4.996 -13.971 1.00 88.38 138 LYS A O 1
ATOM 1061 N N . MET A 1 139 ? -0.143 -3.719 -13.978 1.00 90.88 139 MET A N 1
ATOM 1062 C CA . MET A 1 139 ? 0.759 -4.731 -14.509 1.00 90.88 139 MET A CA 1
ATOM 1063 C C . MET A 1 139 ? 1.503 -5.437 -13.380 1.00 90.88 139 MET A C 1
ATOM 1065 O O . MET A 1 139 ? 1.911 -4.824 -12.393 1.00 90.88 139 MET A O 1
ATOM 1069 N N . PHE A 1 140 ? 1.693 -6.744 -13.537 1.00 90.94 140 PHE A N 1
ATOM 1070 C CA . PHE A 1 140 ? 2.360 -7.581 -12.547 1.00 90.94 140 PHE A CA 1
ATOM 1071 C C . PHE A 1 140 ? 3.515 -8.339 -13.184 1.00 90.94 140 PHE A C 1
ATOM 1073 O O . PHE A 1 140 ? 3.403 -8.831 -14.311 1.00 90.94 140 PHE A O 1
ATOM 1080 N N . GLY A 1 141 ? 4.617 -8.427 -12.443 1.00 91.19 141 GLY A N 1
ATOM 1081 C CA . GLY A 1 141 ? 5.778 -9.200 -12.849 1.00 91.19 141 GLY A CA 1
ATOM 1082 C C . GLY A 1 141 ? 5.526 -10.701 -12.714 1.00 91.19 141 GLY A C 1
ATOM 1083 O O . GLY A 1 141 ? 4.892 -11.153 -11.756 1.00 91.19 141 GLY A O 1
ATOM 1084 N N . ARG A 1 142 ? 6.005 -11.477 -13.684 1.00 90.25 142 ARG A N 1
ATOM 1085 C CA . ARG A 1 142 ? 5.968 -12.943 -13.659 1.00 90.25 142 ARG A CA 1
ATOM 1086 C C . ARG A 1 142 ? 7.173 -13.552 -14.379 1.00 90.25 142 ARG A C 1
ATOM 1088 O O . ARG A 1 142 ? 7.732 -12.926 -15.283 1.00 90.25 142 ARG A O 1
ATOM 1095 N N . PRO A 1 143 ? 7.513 -14.816 -14.081 1.00 89.75 143 PRO A N 1
ATOM 1096 C CA . PRO A 1 143 ? 8.374 -15.607 -14.948 1.00 89.75 143 PRO A CA 1
ATOM 1097 C C . PRO A 1 143 ? 7.752 -15.775 -16.344 1.00 89.75 143 PRO A C 1
ATOM 1099 O O . PRO A 1 143 ? 6.550 -16.052 -16.483 1.00 89.75 143 PRO A O 1
ATOM 1102 N N . ARG A 1 144 ? 8.586 -15.645 -17.377 1.00 87.06 144 ARG A N 1
ATOM 1103 C CA . ARG A 1 144 ? 8.248 -15.859 -18.787 1.00 87.06 144 ARG A CA 1
ATOM 1104 C C . ARG A 1 144 ? 8.895 -17.156 -19.258 1.00 87.06 144 ARG A C 1
ATOM 1106 O O . ARG A 1 144 ? 10.115 -17.259 -19.333 1.00 87.06 144 ARG A O 1
ATOM 1113 N N . LYS A 1 145 ? 8.072 -18.141 -19.625 1.00 80.75 145 LYS A N 1
ATOM 1114 C CA . LYS A 1 145 ? 8.560 -19.323 -20.346 1.00 80.75 145 LYS A CA 1
ATOM 1115 C C . LYS A 1 145 ? 8.937 -18.890 -21.762 1.00 80.75 145 LYS A C 1
ATOM 1117 O O . LYS A 1 145 ? 8.123 -18.275 -22.446 1.00 80.75 145 LYS A O 1
ATOM 1122 N N . SER A 1 146 ? 10.166 -19.177 -22.170 1.00 76.88 146 SER A N 1
ATOM 1123 C CA . SER A 1 146 ? 10.709 -18.807 -23.475 1.00 76.88 146 SER A CA 1
ATOM 1124 C C . SER A 1 146 ? 11.377 -20.019 -24.099 1.00 76.88 146 SER A C 1
ATOM 1126 O O . SER A 1 146 ? 12.124 -20.719 -23.420 1.00 76.88 146 SER A O 1
ATOM 1128 N N . THR A 1 147 ? 11.133 -20.247 -25.387 1.00 77.94 147 THR A N 1
ATOM 1129 C CA . THR A 1 147 ? 11.829 -21.277 -26.173 1.00 77.94 147 THR A CA 1
ATOM 1130 C C . THR A 1 147 ? 13.305 -20.938 -26.377 1.00 77.94 147 THR A C 1
ATOM 1132 O O . THR A 1 147 ? 14.122 -21.839 -26.491 1.00 77.94 147 THR A O 1
ATOM 1135 N N . ALA A 1 148 ? 13.661 -19.651 -26.328 1.00 79.12 148 ALA A N 1
ATOM 1136 C CA . ALA A 1 148 ? 15.039 -19.163 -26.416 1.00 79.12 148 ALA A CA 1
ATOM 1137 C C . ALA A 1 148 ? 15.870 -19.361 -25.126 1.00 79.12 148 ALA A C 1
ATOM 1139 O O . ALA A 1 148 ? 16.950 -18.794 -25.011 1.00 79.12 148 ALA A O 1
ATOM 1140 N N . GLY A 1 149 ? 15.360 -20.096 -24.131 1.00 82.62 149 GLY A N 1
ATOM 1141 C CA . GLY A 1 149 ? 16.070 -20.327 -22.869 1.00 82.62 149 GLY A CA 1
ATOM 1142 C C . GLY A 1 149 ? 16.135 -19.099 -21.939 1.00 82.62 149 GLY A C 1
ATOM 1143 O O . GLY A 1 149 ? 15.384 -18.129 -22.140 1.00 82.62 149 GLY A O 1
ATOM 1144 N N . PRO A 1 150 ? 16.970 -19.153 -20.879 1.00 87.81 150 PRO A N 1
ATOM 1145 C CA . PRO A 1 150 ? 17.200 -18.040 -19.950 1.00 87.81 150 PRO A CA 1
ATOM 1146 C C . PRO A 1 150 ? 17.829 -16.811 -20.640 1.00 87.81 150 PRO A C 1
ATOM 1148 O O . PRO A 1 150 ? 18.005 -16.774 -21.860 1.00 87.81 150 PRO A O 1
ATOM 1151 N N . TYR A 1 151 ? 18.091 -15.752 -19.875 1.00 87.62 151 TYR A N 1
ATOM 1152 C CA . TYR A 1 151 ? 18.958 -14.665 -20.338 1.00 87.62 151 TYR A CA 1
ATOM 1153 C C . TYR A 1 151 ? 20.418 -15.138 -20.450 1.00 87.62 151 TYR A C 1
ATOM 1155 O O . TYR A 1 151 ? 20.758 -16.228 -19.994 1.00 87.62 151 TYR A O 1
ATOM 1163 N N . GLU A 1 152 ? 21.275 -14.308 -21.048 1.00 88.06 152 GLU A N 1
ATOM 1164 C CA . GLU A 1 152 ? 22.702 -14.603 -21.269 1.00 88.06 152 GLU A CA 1
ATOM 1165 C C . GLU A 1 152 ? 23.464 -14.915 -19.972 1.00 88.06 152 GLU A C 1
ATOM 1167 O O . GLU A 1 152 ? 24.363 -15.746 -19.969 1.00 88.06 152 GLU A O 1
ATOM 1172 N N . ASP A 1 153 ? 23.050 -14.324 -18.850 1.00 88.31 153 ASP A N 1
ATOM 1173 C CA . ASP A 1 153 ? 23.627 -14.570 -17.522 1.00 88.31 153 ASP A CA 1
ATOM 1174 C C . ASP A 1 153 ? 23.018 -15.782 -16.789 1.00 88.31 153 ASP A C 1
ATOM 1176 O O . ASP A 1 153 ? 23.228 -15.966 -15.591 1.00 88.31 153 ASP A O 1
ATOM 1180 N N . GLY A 1 154 ? 22.210 -16.593 -17.478 1.00 86.31 154 GLY A N 1
ATOM 1181 C CA . GLY A 1 154 ? 21.565 -17.782 -16.920 1.00 86.31 154 GLY A CA 1
ATOM 1182 C C . GLY A 1 154 ? 20.321 -17.504 -16.073 1.00 86.31 154 GLY A C 1
ATOM 1183 O O . GLY A 1 154 ? 19.621 -18.444 -15.690 1.00 86.31 154 GLY A O 1
ATOM 1184 N N . SER A 1 155 ? 19.977 -16.240 -15.811 1.00 85.88 155 SER A N 1
ATOM 1185 C CA . SER A 1 155 ? 18.771 -15.913 -15.047 1.00 85.88 155 SER A CA 1
ATOM 1186 C C . SER A 1 155 ? 17.486 -16.203 -15.846 1.00 85.88 155 SER A C 1
ATOM 1188 O O . SER A 1 155 ? 17.448 -16.073 -17.077 1.00 85.88 155 SER A O 1
ATOM 1190 N N . PRO A 1 156 ? 16.387 -16.604 -15.178 1.00 88.19 156 PRO A N 1
ATOM 1191 C CA . PRO A 1 156 ? 15.140 -16.923 -15.861 1.00 88.19 156 PRO A CA 1
ATOM 1192 C C . PRO A 1 156 ? 14.539 -15.678 -16.513 1.00 88.19 156 PRO A C 1
ATOM 1194 O O . PRO A 1 156 ? 14.559 -14.585 -15.942 1.00 88.19 156 PRO A O 1
ATOM 1197 N N . ARG A 1 157 ? 13.926 -15.855 -17.690 1.00 90.19 157 ARG A N 1
ATOM 1198 C CA . ARG A 1 157 ? 13.225 -14.756 -18.358 1.00 90.19 157 ARG A CA 1
ATOM 1199 C C . ARG A 1 157 ? 12.022 -14.290 -17.557 1.00 90.19 157 ARG A C 1
ATOM 1201 O O . ARG A 1 157 ? 11.297 -15.088 -16.957 1.00 90.19 157 ARG A O 1
ATOM 1208 N N . ARG A 1 158 ? 11.807 -12.979 -17.560 1.00 92.75 158 ARG A N 1
ATOM 1209 C CA . ARG A 1 158 ? 10.786 -12.297 -16.766 1.00 92.75 158 ARG A CA 1
ATOM 1210 C C . ARG A 1 158 ? 10.039 -11.308 -17.649 1.00 92.75 158 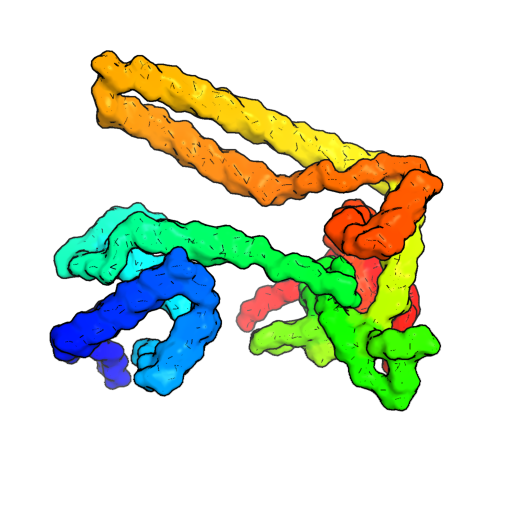ARG A C 1
ATOM 1212 O O . ARG A 1 158 ? 10.587 -10.771 -18.603 1.00 92.75 158 ARG A O 1
ATOM 1219 N N . GLU A 1 159 ? 8.780 -11.066 -17.328 1.00 92.38 159 GLU A N 1
ATOM 1220 C CA . GLU A 1 159 ? 7.979 -10.045 -18.002 1.00 92.38 159 GLU A CA 1
ATOM 1221 C C . GLU A 1 159 ? 7.043 -9.356 -17.017 1.00 92.38 159 GLU A C 1
ATOM 1223 O O . GLU A 1 159 ? 6.632 -9.949 -16.014 1.00 92.38 159 GLU A O 1
ATOM 1228 N N . TYR A 1 160 ? 6.652 -8.131 -17.349 1.00 93.19 160 TYR A N 1
ATOM 1229 C CA . TYR A 1 160 ? 5.503 -7.473 -16.743 1.00 93.19 160 TYR A CA 1
ATOM 1230 C C . TYR A 1 160 ? 4.322 -7.624 -17.684 1.00 93.19 160 TYR A C 1
ATOM 1232 O O . TYR A 1 160 ? 4.423 -7.343 -18.878 1.00 93.19 160 TYR A O 1
ATOM 1240 N N . ARG A 1 161 ? 3.193 -8.095 -17.156 1.00 91.81 161 ARG A N 1
ATOM 1241 C CA . ARG A 1 161 ? 1.988 -8.367 -17.942 1.00 91.81 161 ARG A CA 1
ATOM 1242 C C . ARG A 1 161 ? 0.762 -7.767 -17.278 1.00 91.81 161 ARG A C 1
ATOM 1244 O O . ARG A 1 161 ? 0.577 -7.875 -16.067 1.00 91.81 161 ARG A O 1
ATOM 1251 N N . CYS A 1 162 ? -0.117 -7.197 -18.094 1.00 90.81 162 CYS A N 1
ATOM 1252 C CA . CYS A 1 162 ? -1.462 -6.839 -17.668 1.00 90.81 162 CYS A CA 1
ATOM 1253 C C . CYS A 1 162 ? -2.285 -8.112 -17.428 1.00 90.81 162 CYS A C 1
ATOM 1255 O O . CYS A 1 162 ? -2.613 -8.828 -18.374 1.00 90.81 162 CYS A O 1
ATOM 1257 N N . ARG A 1 163 ? -2.646 -8.413 -16.180 1.00 80.00 163 ARG A N 1
ATOM 1258 C CA . ARG A 1 163 ? -3.454 -9.602 -15.871 1.00 80.00 163 ARG A CA 1
ATOM 1259 C C . ARG A 1 163 ? -4.949 -9.295 -16.063 1.00 80.00 163 ARG A C 1
ATOM 1261 O O . ARG A 1 163 ? -5.377 -8.224 -15.641 1.00 80.00 163 ARG A O 1
ATOM 1268 N N . PRO A 1 164 ? -5.750 -10.196 -16.663 1.00 68.00 164 PRO A N 1
ATOM 1269 C CA . PRO A 1 164 ? -7.204 -10.066 -16.610 1.00 68.00 164 PRO A CA 1
ATOM 1270 C C . PRO A 1 164 ? -7.692 -10.139 -15.157 1.00 68.00 164 PRO A C 1
ATOM 1272 O O . PRO A 1 164 ? -7.181 -10.936 -14.362 1.00 68.00 164 PRO A O 1
ATOM 1275 N N . THR A 1 165 ? -8.670 -9.311 -14.804 1.00 64.62 165 THR A N 1
ATOM 1276 C CA . THR A 1 165 ? -9.355 -9.417 -13.513 1.00 64.62 165 THR A CA 1
ATOM 1277 C C . THR A 1 165 ? -10.237 -10.665 -13.492 1.00 64.62 165 THR A C 1
ATOM 1279 O O . THR A 1 165 ? -10.578 -11.232 -14.530 1.00 64.62 165 THR A O 1
ATOM 1282 N N . PHE A 1 166 ? -10.652 -11.090 -12.296 1.00 53.72 166 PHE A N 1
ATOM 1283 C CA . PHE A 1 166 ? -11.608 -12.194 -12.135 1.00 53.72 166 PHE A CA 1
ATOM 1284 C C . PHE A 1 166 ? -12.947 -11.931 -12.853 1.00 53.72 166 PHE A C 1
ATOM 1286 O O . PHE A 1 166 ? -13.630 -12.867 -13.245 1.00 53.72 166 PHE A O 1
ATOM 1293 N N . THR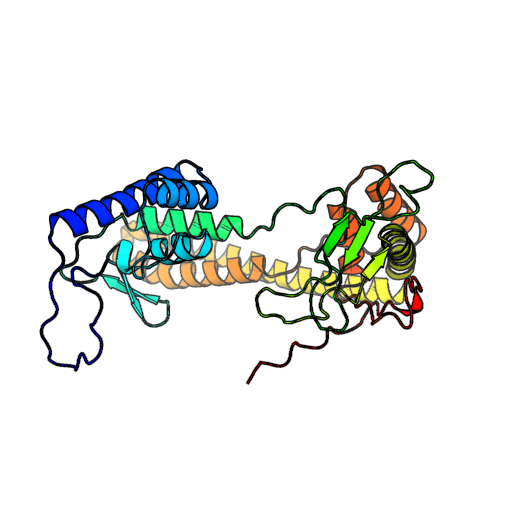 A 1 167 ? -13.289 -10.658 -13.072 1.00 53.09 167 THR A N 1
ATOM 1294 C CA . THR A 1 167 ? -14.480 -10.207 -13.806 1.00 53.09 167 THR A CA 1
ATOM 1295 C C . THR A 1 167 ? -14.285 -10.140 -15.326 1.00 53.09 167 THR A C 1
ATOM 1297 O O . THR A 1 167 ? -15.178 -9.686 -16.030 1.00 53.09 167 THR A O 1
ATOM 1300 N N . GLY A 1 168 ? -13.122 -10.546 -15.849 1.00 55.50 168 GLY A N 1
ATOM 1301 C CA . GLY A 1 168 ? -12.811 -10.482 -17.281 1.00 55.50 168 GLY A CA 1
ATOM 1302 C C . GLY A 1 168 ? -12.400 -9.095 -17.792 1.00 55.50 168 GLY A C 1
ATOM 1303 O O . GLY A 1 168 ? -12.137 -8.946 -18.982 1.00 55.50 168 GLY A O 1
ATOM 1304 N N . ALA A 1 169 ? -12.289 -8.087 -16.918 1.00 59.97 169 ALA A N 1
ATOM 1305 C CA . ALA A 1 169 ? -11.798 -6.765 -17.292 1.00 59.97 169 ALA A CA 1
ATOM 1306 C C . ALA A 1 169 ? -10.274 -6.772 -17.529 1.00 59.97 169 ALA A C 1
ATOM 1308 O O . ALA A 1 169 ? -9.517 -7.524 -16.908 1.00 59.97 169 ALA A O 1
ATOM 1309 N N . GLY A 1 170 ? -9.814 -5.897 -18.425 1.00 67.00 170 GLY A N 1
ATOM 1310 C CA . GLY A 1 170 ? -8.409 -5.761 -18.818 1.00 67.00 170 GLY A CA 1
ATOM 1311 C C . GLY A 1 170 ? -8.086 -6.391 -20.175 1.00 67.00 170 GLY A C 1
ATOM 1312 O O . GLY A 1 170 ? -8.924 -6.999 -20.832 1.00 67.00 170 GLY A O 1
ATOM 1313 N N . CYS A 1 171 ? -6.842 -6.251 -20.639 1.00 76.50 171 CYS A N 1
ATOM 1314 C CA . CYS A 1 171 ? -6.478 -6.637 -22.008 1.00 76.50 171 CYS A CA 1
ATOM 1315 C C . CYS A 1 171 ? -6.159 -8.138 -22.196 1.00 76.50 171 CYS A C 1
ATOM 1317 O O . CYS A 1 171 ? -5.529 -8.501 -23.194 1.00 76.50 171 CYS A O 1
ATOM 1319 N N . GLY A 1 172 ? -6.528 -9.007 -21.245 1.00 73.25 172 GLY A N 1
ATOM 1320 C CA . GLY A 1 172 ? -6.333 -10.462 -21.338 1.00 73.25 172 GLY A CA 1
ATOM 1321 C C . GLY A 1 172 ? -4.869 -10.914 -21.417 1.00 73.25 172 GLY A C 1
ATOM 1322 O O . GLY A 1 172 ? -4.574 -11.959 -21.983 1.00 73.25 172 GLY A O 1
ATOM 1323 N N . GLY A 1 173 ? -3.922 -10.116 -20.914 1.00 80.38 173 GLY A N 1
ATOM 1324 C CA . GLY A 1 173 ? -2.496 -10.429 -21.033 1.00 80.38 173 GLY A CA 1
ATOM 1325 C C . GLY A 1 173 ? -1.849 -10.036 -22.355 1.00 80.38 173 GLY A C 1
ATOM 1326 O O . GLY A 1 173 ? -0.660 -10.294 -22.506 1.00 80.38 173 GLY A O 1
ATOM 1327 N N . ARG A 1 174 ? -2.573 -9.415 -23.295 1.00 85.94 174 ARG A N 1
ATOM 1328 C CA . ARG A 1 174 ? -2.001 -8.978 -24.582 1.00 85.94 174 ARG A CA 1
ATOM 1329 C C . ARG A 1 174 ? -0.889 -7.945 -24.408 1.00 85.94 174 ARG A C 1
ATOM 1331 O O . ARG A 1 174 ? 0.153 -8.061 -25.046 1.00 85.94 174 ARG A O 1
ATOM 1338 N N . ASN A 1 175 ? -1.067 -7.003 -23.485 1.00 90.38 175 ASN A N 1
ATOM 1339 C CA . ASN A 1 175 ? -0.027 -6.054 -23.128 1.00 90.38 175 ASN A CA 1
ATOM 1340 C C . ASN A 1 175 ? 0.976 -6.685 -22.148 1.00 90.38 175 ASN A C 1
ATOM 1342 O O . ASN A 1 175 ? 0.635 -7.006 -21.000 1.00 90.38 175 ASN A O 1
ATOM 1346 N N . HIS A 1 176 ? 2.198 -6.882 -22.633 1.00 91.31 176 HIS A N 1
ATOM 1347 C CA . HIS A 1 176 ? 3.335 -7.368 -21.867 1.00 91.31 176 HIS A CA 1
ATOM 1348 C C . HIS A 1 176 ? 4.637 -6.751 -22.392 1.00 91.31 176 HIS A C 1
ATOM 1350 O O . HIS A 1 176 ? 4.687 -6.251 -23.519 1.00 91.31 176 HIS A O 1
ATOM 1356 N N . ILE A 1 177 ? 5.672 -6.773 -21.558 1.00 92.06 177 ILE A N 1
ATOM 1357 C CA . ILE A 1 177 ? 7.016 -6.289 -21.882 1.00 92.06 177 ILE A CA 1
ATOM 1358 C C . ILE A 1 177 ? 8.056 -7.099 -21.105 1.00 92.06 177 ILE A C 1
ATOM 1360 O O . ILE A 1 177 ? 7.782 -7.546 -19.985 1.00 92.06 177 ILE A O 1
ATOM 1364 N N . ASP A 1 178 ? 9.225 -7.327 -21.706 1.00 92.19 178 ASP A N 1
ATOM 1365 C CA . ASP A 1 178 ? 10.339 -7.989 -21.024 1.00 92.19 178 ASP A CA 1
ATOM 1366 C C . ASP A 1 178 ? 10.771 -7.174 -19.797 1.00 92.19 178 ASP A C 1
ATOM 1368 O O . ASP A 1 178 ? 10.836 -5.944 -19.834 1.00 92.19 178 ASP A O 1
ATOM 1372 N N . ALA A 1 179 ? 11.031 -7.864 -18.686 1.00 92.62 179 ALA A N 1
ATOM 1373 C CA . ALA A 1 179 ? 11.326 -7.200 -17.426 1.00 92.62 179 ALA A CA 1
ATOM 1374 C C . ALA A 1 179 ? 12.624 -6.395 -17.467 1.00 92.62 179 ALA A C 1
ATOM 1376 O O . ALA A 1 179 ? 12.655 -5.329 -16.867 1.00 92.62 179 ALA A O 1
ATOM 1377 N N . ARG A 1 180 ? 13.661 -6.854 -18.182 1.00 91.44 180 ARG A N 1
ATOM 1378 C CA . ARG A 1 180 ? 14.925 -6.110 -18.276 1.00 91.44 180 ARG A CA 1
ATOM 1379 C C . ARG A 1 180 ? 14.744 -4.829 -19.059 1.00 91.44 180 ARG A C 1
ATOM 1381 O O . ARG A 1 180 ? 15.197 -3.788 -18.612 1.00 91.44 180 ARG A O 1
ATOM 1388 N N . VAL A 1 181 ? 14.037 -4.900 -20.186 1.00 91.62 181 VAL A N 1
ATOM 1389 C CA . VAL A 1 181 ? 13.789 -3.714 -21.012 1.00 91.62 181 VAL A CA 1
ATOM 1390 C C . VAL A 1 181 ? 13.017 -2.664 -20.220 1.00 91.62 181 VAL A C 1
ATOM 1392 O O . VAL A 1 181 ? 13.403 -1.500 -20.198 1.00 91.62 181 VAL A O 1
ATOM 1395 N N . LEU A 1 182 ? 11.969 -3.091 -19.513 1.00 93.19 182 LEU A N 1
ATOM 1396 C CA . LEU A 1 182 ? 11.214 -2.215 -18.628 1.00 93.19 182 LEU A CA 1
ATOM 1397 C C . LEU A 1 182 ? 12.090 -1.623 -17.512 1.00 93.19 182 LEU A C 1
ATOM 1399 O O . LEU A 1 182 ? 12.089 -0.414 -17.312 1.00 93.19 182 LEU A O 1
ATOM 1403 N N . GLU A 1 183 ? 12.793 -2.471 -16.761 1.00 93.19 183 GLU A N 1
ATOM 1404 C CA . GLU A 1 183 ? 13.572 -2.062 -15.587 1.00 93.19 183 GLU A CA 1
ATOM 1405 C C . GLU A 1 183 ? 14.715 -1.111 -15.984 1.00 93.19 183 GLU A C 1
ATOM 1407 O O . GLU A 1 183 ? 14.931 -0.111 -15.304 1.00 93.19 183 GLU A O 1
ATOM 1412 N N . THR A 1 184 ? 15.376 -1.344 -17.124 1.00 92.25 184 THR A N 1
ATOM 1413 C CA . THR A 1 184 ? 16.384 -0.431 -17.685 1.00 92.25 184 THR A CA 1
ATOM 1414 C C . THR A 1 184 ? 15.771 0.895 -18.129 1.00 92.25 184 THR A C 1
ATOM 1416 O O . THR A 1 184 ? 16.320 1.943 -17.805 1.00 92.25 184 THR A O 1
ATOM 1419 N N . ALA A 1 185 ? 14.625 0.875 -18.818 1.00 91.50 185 ALA A N 1
ATOM 1420 C CA . ALA A 1 185 ? 13.951 2.105 -19.231 1.00 91.50 185 ALA A CA 1
ATOM 1421 C C . ALA A 1 185 ? 13.533 2.957 -18.022 1.00 91.50 185 ALA A C 1
ATOM 1423 O O . ALA A 1 185 ? 13.744 4.166 -18.025 1.00 91.50 185 ALA A O 1
ATOM 1424 N N . ILE A 1 186 ? 13.000 2.326 -16.969 1.00 92.25 186 ILE A N 1
ATOM 1425 C CA . ILE A 1 186 ? 12.652 3.002 -15.713 1.00 92.25 186 ILE A CA 1
ATOM 1426 C C . ILE A 1 186 ? 13.899 3.574 -15.037 1.00 92.25 186 ILE A C 1
ATOM 1428 O O . ILE A 1 186 ? 13.874 4.731 -14.632 1.00 92.25 186 ILE A O 1
ATOM 1432 N N . ARG A 1 187 ? 14.991 2.802 -14.938 1.00 92.00 187 ARG A N 1
ATOM 1433 C CA . ARG A 1 187 ? 16.254 3.273 -14.348 1.00 92.00 187 ARG A CA 1
ATOM 1434 C C . ARG A 1 187 ? 16.731 4.559 -15.019 1.00 92.00 187 ARG A C 1
ATOM 1436 O O . ARG A 1 187 ? 17.036 5.519 -14.321 1.00 92.00 187 ARG A O 1
ATOM 1443 N N . THR A 1 188 ? 16.796 4.576 -16.348 1.00 90.12 188 THR A N 1
ATOM 1444 C CA . THR A 1 188 ? 17.236 5.757 -17.101 1.00 90.12 188 THR A CA 1
ATOM 1445 C C . THR A 1 188 ? 16.278 6.927 -16.892 1.00 90.12 188 THR A C 1
ATOM 1447 O O . THR A 1 188 ? 16.708 7.995 -16.468 1.00 90.12 188 THR A O 1
ATOM 1450 N N . ALA A 1 189 ? 14.975 6.701 -17.083 1.00 88.44 189 ALA A N 1
ATOM 1451 C CA . ALA A 1 189 ? 13.974 7.758 -16.998 1.00 88.44 189 ALA A CA 1
ATOM 1452 C C . ALA A 1 189 ? 13.873 8.377 -15.594 1.00 88.44 189 ALA A C 1
ATOM 1454 O O . ALA A 1 189 ? 13.737 9.587 -15.478 1.00 88.44 189 ALA A O 1
ATOM 1455 N N . VAL A 1 190 ? 13.962 7.582 -14.519 1.00 87.75 190 VAL A N 1
ATOM 1456 C CA . VAL A 1 190 ? 13.900 8.098 -13.137 1.00 87.75 190 VAL A CA 1
ATOM 1457 C C . VAL A 1 190 ? 15.087 9.007 -12.847 1.00 87.75 190 VAL A C 1
ATOM 1459 O O . VAL A 1 190 ? 14.908 10.064 -12.247 1.00 87.75 190 VAL A O 1
ATOM 1462 N N . LYS A 1 191 ? 16.289 8.617 -13.286 1.00 87.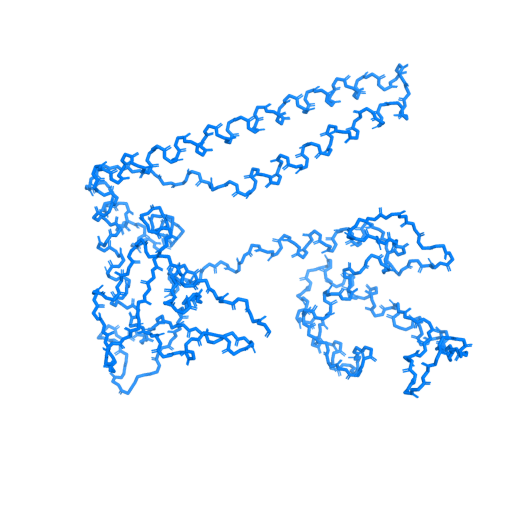19 191 LYS A N 1
ATOM 1463 C CA . LYS A 1 191 ? 17.490 9.435 -13.105 1.00 87.19 191 LYS A CA 1
ATOM 1464 C C . LYS A 1 191 ? 17.393 10.753 -13.862 1.00 87.19 191 LYS A C 1
ATOM 1466 O O . LYS A 1 191 ? 17.706 11.783 -13.287 1.00 87.19 191 LYS A O 1
ATOM 1471 N N . GLU A 1 192 ? 16.934 10.721 -15.112 1.00 85.19 192 GLU A N 1
ATOM 1472 C CA . GLU A 1 192 ? 16.738 11.927 -15.928 1.00 85.19 192 GLU A CA 1
ATOM 1473 C C . GLU A 1 192 ? 15.658 12.842 -15.337 1.00 85.19 192 GLU A C 1
ATOM 1475 O O . GLU A 1 192 ? 15.883 14.035 -15.169 1.00 85.19 192 GLU A O 1
ATOM 1480 N N . ALA A 1 193 ? 14.513 12.280 -14.950 1.00 81.81 193 ALA A N 1
ATOM 1481 C CA . ALA A 1 193 ? 13.386 13.026 -14.401 1.00 81.81 193 ALA A CA 1
ATOM 1482 C C . ALA A 1 193 ? 13.718 13.702 -13.064 1.00 81.81 193 ALA A C 1
ATOM 1484 O O . ALA A 1 193 ? 13.415 14.871 -12.857 1.00 81.81 193 ALA A O 1
ATOM 1485 N N . LEU A 1 194 ? 14.357 12.987 -12.139 1.00 79.62 194 LEU A N 1
ATOM 1486 C CA . LEU A 1 194 ? 14.715 13.556 -10.837 1.00 79.62 194 LEU A CA 1
ATOM 1487 C C . LEU A 1 194 ? 15.929 14.501 -10.908 1.00 79.62 194 LEU A C 1
ATOM 1489 O O . LEU A 1 194 ? 16.151 15.256 -9.964 1.00 79.62 194 LEU A O 1
ATOM 1493 N N . ALA A 1 195 ? 16.692 14.458 -12.004 1.00 80.00 195 ALA A N 1
ATOM 1494 C CA . ALA A 1 195 ? 17.770 15.393 -12.315 1.00 80.00 195 ALA A CA 1
ATOM 1495 C C . ALA A 1 195 ? 17.286 16.693 -12.982 1.00 80.00 195 ALA A C 1
ATOM 1497 O O . ALA A 1 195 ? 18.021 17.682 -12.968 1.00 80.00 195 ALA A O 1
ATOM 1498 N N . ASP A 1 196 ? 16.095 16.690 -13.587 1.00 80.62 196 ASP A N 1
ATOM 1499 C CA . ASP A 1 196 ? 15.504 17.854 -14.249 1.00 80.62 196 ASP A CA 1
ATOM 1500 C C . ASP A 1 196 ? 15.135 18.931 -13.206 1.00 80.62 196 ASP A C 1
ATOM 1502 O O . ASP A 1 196 ? 14.300 18.664 -12.335 1.00 80.62 196 ASP A O 1
ATOM 1506 N N . PRO A 1 197 ? 15.719 20.146 -13.274 1.00 74.50 197 PRO A N 1
ATOM 1507 C CA . PRO A 1 197 ? 15.441 21.225 -12.329 1.00 74.50 197 PRO A CA 1
ATOM 1508 C C . PRO A 1 197 ? 13.957 21.600 -12.223 1.00 74.50 197 PRO A C 1
ATOM 1510 O O . PRO A 1 197 ? 13.477 21.856 -11.118 1.00 74.50 197 PRO A O 1
ATOM 1513 N N . ASP A 1 198 ? 13.217 21.586 -13.334 1.00 76.25 198 ASP A N 1
ATOM 1514 C CA . ASP A 1 198 ? 11.811 22.007 -13.354 1.00 76.25 198 ASP A CA 1
ATOM 1515 C C . ASP A 1 198 ? 10.919 20.957 -12.675 1.00 76.25 198 ASP A C 1
ATOM 1517 O O . ASP A 1 198 ? 9.996 21.268 -11.910 1.00 76.25 198 ASP A O 1
ATOM 1521 N N . LEU A 1 199 ? 11.203 19.675 -12.919 1.00 70.75 199 LEU A N 1
ATOM 1522 C CA . LEU A 1 199 ? 10.520 18.581 -12.237 1.00 70.75 199 LEU A CA 1
ATOM 1523 C C . LEU A 1 199 ? 10.935 18.504 -10.762 1.00 70.75 199 LEU A C 1
ATOM 1525 O O . LEU A 1 199 ? 10.075 18.304 -9.901 1.00 70.75 199 LEU A O 1
ATOM 1529 N N . ALA A 1 200 ? 12.211 18.736 -10.452 1.00 69.62 200 ALA A N 1
ATOM 1530 C CA . ALA A 1 200 ? 12.717 18.824 -9.088 1.00 69.62 200 ALA A CA 1
ATOM 1531 C C . ALA A 1 200 ? 12.004 19.924 -8.288 1.00 69.62 200 ALA A C 1
ATOM 1533 O O . ALA A 1 200 ? 11.576 19.672 -7.158 1.00 69.62 200 ALA A O 1
ATOM 1534 N N . GLU A 1 201 ? 11.793 21.106 -8.875 1.00 69.62 201 GLU A N 1
ATOM 1535 C CA . GLU A 1 201 ? 11.042 22.197 -8.247 1.00 69.62 201 GLU A CA 1
ATOM 1536 C C . GLU A 1 201 ? 9.577 21.806 -8.010 1.00 69.62 201 GLU A C 1
ATOM 1538 O O . GLU A 1 201 ? 9.047 21.983 -6.908 1.00 69.62 201 GLU A O 1
ATOM 1543 N N . ARG A 1 202 ? 8.919 21.192 -9.001 1.00 70.50 202 ARG A N 1
ATOM 1544 C CA . ARG A 1 202 ? 7.535 20.706 -8.857 1.00 70.50 202 ARG A CA 1
ATOM 1545 C C . ARG A 1 202 ? 7.396 19.647 -7.763 1.00 70.50 202 ARG A C 1
ATOM 1547 O O . ARG A 1 202 ? 6.433 19.690 -6.991 1.00 70.50 202 ARG A O 1
ATOM 1554 N N . ILE A 1 203 ? 8.337 18.706 -7.683 1.00 67.88 203 ILE A N 1
ATOM 1555 C CA . ILE A 1 203 ? 8.391 17.679 -6.635 1.00 67.88 203 ILE A CA 1
ATOM 1556 C C . ILE A 1 203 ? 8.621 18.335 -5.274 1.00 67.88 203 ILE A C 1
ATOM 1558 O O . ILE A 1 203 ? 7.909 18.017 -4.321 1.00 67.88 203 ILE A O 1
ATOM 1562 N N . ALA A 1 204 ? 9.554 19.284 -5.177 1.00 69.25 204 ALA A N 1
ATOM 1563 C CA . ALA A 1 204 ? 9.832 20.014 -3.946 1.00 69.25 204 ALA A CA 1
ATOM 1564 C C . ALA A 1 204 ? 8.604 20.802 -3.461 1.00 69.25 204 ALA A C 1
ATOM 1566 O O . ALA A 1 204 ? 8.252 20.720 -2.285 1.00 69.25 204 ALA A O 1
ATOM 1567 N N . ALA A 1 205 ? 7.891 21.486 -4.360 1.00 71.19 205 ALA A N 1
ATOM 1568 C CA . ALA A 1 205 ? 6.656 22.202 -4.042 1.00 71.19 205 ALA A CA 1
ATOM 1569 C C . ALA A 1 205 ? 5.538 21.252 -3.575 1.00 71.19 205 ALA A C 1
ATOM 1571 O O . ALA A 1 205 ? 4.851 21.521 -2.585 1.00 71.19 205 ALA A O 1
ATOM 1572 N N . ARG A 1 206 ? 5.374 20.103 -4.244 1.00 69.25 206 ARG A N 1
ATOM 1573 C CA . ARG A 1 206 ? 4.434 19.043 -3.842 1.00 69.25 206 ARG A CA 1
ATOM 1574 C C . ARG A 1 206 ? 4.777 18.496 -2.455 1.00 69.25 206 ARG A C 1
ATOM 1576 O O . ARG A 1 206 ? 3.884 18.393 -1.615 1.00 69.25 206 ARG A O 1
ATOM 1583 N N . ALA A 1 207 ? 6.046 18.179 -2.211 1.00 69.56 207 ALA A N 1
ATOM 1584 C CA . ALA A 1 207 ? 6.533 17.674 -0.932 1.00 69.56 207 ALA A CA 1
ATOM 1585 C C . ALA A 1 207 ? 6.354 18.709 0.188 1.00 69.56 207 ALA A C 1
ATOM 1587 O O . ALA A 1 207 ? 5.893 18.356 1.270 1.00 69.56 207 ALA A O 1
ATOM 1588 N N . ALA A 1 208 ? 6.636 19.988 -0.080 1.00 72.56 208 ALA A N 1
ATOM 1589 C CA . ALA A 1 208 ? 6.418 21.081 0.864 1.00 72.56 208 ALA A CA 1
ATOM 1590 C C . ALA A 1 208 ? 4.935 21.234 1.229 1.00 72.56 208 ALA A C 1
ATOM 1592 O O . ALA A 1 208 ? 4.610 21.407 2.401 1.00 72.56 208 ALA A O 1
ATOM 1593 N N . ARG A 1 209 ? 4.027 21.099 0.255 1.00 78.19 209 ARG A N 1
ATOM 1594 C CA . ARG A 1 209 ? 2.580 21.139 0.498 1.00 78.19 209 ARG A CA 1
ATOM 1595 C C . ARG A 1 209 ? 2.107 19.969 1.361 1.00 78.19 209 ARG A C 1
ATOM 1597 O O . ARG A 1 209 ? 1.399 20.192 2.335 1.00 78.19 209 ARG A O 1
ATOM 1604 N N . VAL A 1 210 ? 2.514 18.741 1.026 1.00 74.19 210 VAL A N 1
ATOM 1605 C CA . VAL A 1 210 ? 2.171 17.538 1.809 1.00 74.19 210 VAL A CA 1
ATOM 1606 C C . VAL A 1 210 ? 2.746 17.628 3.222 1.00 74.19 210 VAL A C 1
ATOM 1608 O O . VAL A 1 210 ? 2.066 17.273 4.181 1.00 74.19 210 VAL A O 1
ATOM 1611 N N . LYS A 1 211 ? 3.972 18.144 3.364 1.00 77.81 211 LYS A N 1
ATOM 1612 C CA . LYS A 1 211 ? 4.571 18.424 4.668 1.00 77.81 211 LYS A CA 1
ATOM 1613 C C . LYS A 1 211 ? 3.737 19.440 5.451 1.00 77.81 211 LYS A C 1
ATOM 1615 O O . LYS A 1 211 ? 3.385 19.154 6.582 1.00 77.81 211 LYS A O 1
ATOM 1620 N N . GLY A 1 212 ? 3.358 20.568 4.850 1.00 81.12 212 GLY A N 1
ATOM 1621 C CA . GLY A 1 212 ? 2.530 21.576 5.521 1.00 81.12 212 GLY A CA 1
ATOM 1622 C C . GLY A 1 212 ? 1.151 21.053 5.944 1.00 81.12 212 GLY A C 1
ATOM 1623 O O . GLY A 1 212 ? 0.688 21.358 7.038 1.00 81.12 212 GLY A O 1
ATOM 1624 N N . GLU A 1 213 ? 0.505 20.229 5.113 1.00 83.38 213 GLU A N 1
ATOM 1625 C CA . GLU A 1 213 ? -0.752 19.548 5.466 1.00 83.38 213 GLU A CA 1
ATOM 1626 C C . GLU A 1 213 ? -0.563 18.573 6.641 1.00 83.38 213 GLU A C 1
ATOM 1628 O O . GLU A 1 213 ? -1.390 18.539 7.550 1.00 83.38 213 GLU A O 1
ATOM 1633 N N . ARG A 1 214 ? 0.538 17.812 6.648 1.00 83.38 214 ARG A N 1
ATOM 1634 C CA . ARG A 1 214 ? 0.896 16.901 7.741 1.00 83.38 214 ARG A CA 1
ATOM 1635 C C . ARG A 1 214 ? 1.179 17.649 9.043 1.00 83.38 214 ARG A C 1
ATOM 1637 O O . ARG A 1 214 ? 0.579 17.298 10.052 1.00 83.38 214 ARG A O 1
ATOM 1644 N N . ASP A 1 215 ? 2.028 18.674 9.000 1.00 85.62 215 ASP A N 1
ATOM 1645 C CA . ASP A 1 215 ? 2.401 19.487 10.164 1.00 85.62 215 ASP A CA 1
ATOM 1646 C C . ASP A 1 215 ? 1.139 20.089 10.814 1.00 85.62 215 ASP A C 1
ATOM 1648 O O . ASP A 1 215 ? 0.962 20.006 12.026 1.00 85.62 215 ASP A O 1
ATOM 1652 N N . ARG A 1 216 ? 0.192 20.586 10.000 1.00 92.31 216 ARG A N 1
ATOM 1653 C CA . ARG A 1 216 ? -1.106 21.093 10.475 1.00 92.31 216 ARG A CA 1
ATOM 1654 C C . ARG A 1 216 ? -1.942 20.025 11.193 1.00 92.31 216 ARG A C 1
ATOM 1656 O O . ARG A 1 216 ? -2.551 20.316 12.218 1.00 92.31 216 ARG A O 1
ATOM 1663 N N . ILE A 1 217 ? -2.030 18.814 10.637 1.00 88.88 217 ILE A N 1
ATOM 1664 C CA . ILE A 1 217 ? -2.796 17.715 11.249 1.00 88.88 217 ILE A CA 1
ATOM 1665 C C . ILE A 1 217 ? -2.143 17.262 12.560 1.00 88.88 217 ILE A C 1
ATOM 1667 O O . ILE A 1 217 ? -2.843 16.977 13.530 1.00 88.88 217 ILE A O 1
ATOM 1671 N N . GLU A 1 218 ? -0.813 17.183 12.593 1.00 89.44 218 GLU A N 1
ATOM 1672 C CA . GLU A 1 218 ? -0.056 16.803 13.787 1.00 89.44 218 GLU A CA 1
ATOM 1673 C C . GLU A 1 218 ? -0.208 17.844 14.910 1.00 89.44 218 GLU A C 1
ATOM 1675 O O . GLU A 1 218 ? -0.391 17.460 16.065 1.00 89.44 218 GLU A O 1
ATOM 1680 N N . GLU A 1 219 ? -0.229 19.138 14.578 1.00 95.38 219 GLU A N 1
ATOM 1681 C CA . GLU A 1 219 ? -0.524 20.223 15.523 1.00 95.38 219 GLU A CA 1
ATOM 1682 C C . GLU A 1 219 ? -1.952 20.114 16.090 1.00 95.38 219 GLU A C 1
ATOM 1684 O O . GLU A 1 219 ? -2.134 20.110 17.307 1.00 95.38 219 GLU A O 1
ATOM 1689 N N . GLU A 1 220 ? -2.963 19.910 15.236 1.00 94.75 220 GLU A N 1
ATOM 1690 C CA . GLU A 1 220 ? -4.356 19.754 15.684 1.00 94.75 220 GLU A CA 1
ATOM 1691 C C . GLU A 1 220 ? -4.539 18.512 16.580 1.00 94.75 220 GLU A C 1
ATOM 1693 O O . GLU A 1 220 ? -5.274 18.550 17.569 1.00 94.75 220 GLU A O 1
ATOM 1698 N N . LEU A 1 221 ? -3.842 17.411 16.280 1.00 94.19 221 LEU A N 1
ATOM 1699 C CA . LEU A 1 221 ? -3.831 16.220 17.133 1.00 94.19 221 LEU A CA 1
ATOM 1700 C C . LEU A 1 221 ? -3.214 16.497 18.509 1.00 94.19 221 LEU A C 1
ATOM 1702 O O . LEU A 1 221 ? -3.754 16.027 19.511 1.00 94.19 221 LEU A O 1
ATOM 1706 N N . ALA A 1 222 ? -2.115 17.252 18.571 1.00 94.75 222 ALA A N 1
ATOM 1707 C CA . ALA A 1 222 ? -1.480 17.621 19.834 1.00 94.75 222 ALA A CA 1
ATOM 1708 C C . ALA A 1 222 ? -2.403 18.495 20.704 1.00 94.75 222 ALA A C 1
ATOM 1710 O O . ALA A 1 222 ? -2.501 18.279 21.918 1.00 94.75 222 ALA A O 1
ATOM 1711 N N . ASP A 1 223 ? -3.126 19.430 20.084 1.00 96.31 223 ASP A N 1
ATOM 1712 C CA . ASP A 1 223 ? -4.109 20.279 20.760 1.00 96.31 223 ASP A CA 1
ATOM 1713 C C . ASP A 1 223 ? -5.285 19.469 21.317 1.00 96.31 223 ASP A C 1
ATOM 1715 O O . ASP A 1 223 ? -5.675 19.648 22.476 1.00 96.31 223 ASP A O 1
ATOM 1719 N N . LEU A 1 224 ? -5.842 18.549 20.522 1.00 95.31 224 LEU A N 1
ATOM 1720 C CA . LEU A 1 224 ? -6.931 17.663 20.947 1.00 95.31 224 LEU A CA 1
ATOM 1721 C C . LEU A 1 224 ? -6.505 16.757 22.102 1.00 95.31 224 LEU A C 1
ATOM 1723 O O . LEU A 1 224 ? -7.233 16.642 23.091 1.00 95.31 224 LEU A O 1
ATOM 1727 N N . GLU A 1 225 ? -5.299 16.194 22.034 1.00 93.75 225 GLU A N 1
ATOM 1728 C CA . GLU A 1 225 ? -4.753 15.370 23.108 1.00 93.75 225 GLU A CA 1
ATOM 1729 C C . GLU A 1 225 ? -4.595 16.192 24.401 1.00 93.75 225 GLU A C 1
ATOM 1731 O O . GLU A 1 225 ? -4.947 15.739 25.495 1.00 93.75 225 GLU A O 1
ATOM 1736 N N . GLN A 1 226 ? -4.124 17.440 24.294 1.00 94.94 226 GLN A N 1
ATOM 1737 C CA . GLN A 1 226 ? -4.013 18.344 25.437 1.00 94.94 226 GLN A CA 1
ATOM 1738 C C . GLN A 1 226 ? -5.385 18.721 26.016 1.00 94.94 226 GLN A C 1
ATOM 1740 O O . GLN A 1 226 ? -5.546 18.753 27.241 1.00 94.94 226 GLN A O 1
ATOM 1745 N N . MET A 1 227 ? -6.383 18.986 25.169 1.00 92.88 227 MET A N 1
ATOM 1746 C CA . MET A 1 227 ? -7.766 19.212 25.602 1.00 92.88 227 MET A CA 1
ATOM 1747 C C . MET A 1 227 ? -8.326 17.988 26.331 1.00 92.88 227 MET A C 1
ATOM 1749 O O . MET A 1 227 ? -8.925 18.140 27.400 1.00 92.88 227 MET A O 1
ATOM 1753 N N . GLY A 1 228 ? -8.053 16.786 25.819 1.00 94.06 228 GLY A N 1
ATOM 1754 C CA . GLY A 1 228 ? -8.440 15.529 26.446 1.00 94.06 228 GLY A CA 1
ATOM 1755 C C . GLY A 1 228 ? -7.809 15.338 27.826 1.00 94.06 228 GLY A C 1
ATOM 1756 O O . GLY A 1 228 ? -8.517 15.083 28.802 1.00 94.06 228 GLY A O 1
ATOM 1757 N N . ARG A 1 229 ? -6.495 15.575 27.959 1.00 93.44 229 ARG A N 1
ATOM 1758 C CA . ARG A 1 229 ? -5.795 15.561 29.261 1.00 93.44 229 ARG A CA 1
ATOM 1759 C C . ARG A 1 229 ? -6.413 16.548 30.258 1.00 93.44 229 ARG A C 1
ATOM 1761 O O . ARG A 1 229 ? -6.627 16.208 31.423 1.00 93.44 229 ARG A O 1
ATOM 1768 N N . ASN A 1 230 ? -6.737 17.758 29.803 1.00 93.56 230 ASN A N 1
ATOM 1769 C CA . ASN A 1 230 ? -7.346 18.792 30.641 1.00 93.56 230 ASN A CA 1
ATOM 1770 C C . ASN A 1 230 ? -8.759 18.415 31.117 1.00 93.56 230 ASN A C 1
ATOM 1772 O O . ASN A 1 230 ? -9.137 18.766 32.237 1.00 93.56 230 ASN A O 1
ATOM 1776 N N . LEU A 1 231 ? -9.552 17.738 30.280 1.00 91.69 231 LEU A N 1
ATOM 1777 C CA . LEU A 1 231 ? -10.881 17.238 30.646 1.00 91.69 231 LEU A CA 1
ATOM 1778 C C . LEU A 1 231 ? -10.791 16.056 31.611 1.00 91.69 231 LEU A C 1
ATOM 1780 O O . LEU A 1 231 ? -11.458 16.078 32.645 1.00 91.69 231 LEU A O 1
ATOM 1784 N N . ALA A 1 232 ? -9.902 15.098 31.346 1.00 90.12 232 ALA A N 1
ATOM 1785 C CA . ALA A 1 232 ? -9.658 13.960 32.229 1.00 90.12 232 ALA A CA 1
ATOM 1786 C C . ALA A 1 232 ? -9.246 14.404 33.646 1.00 90.12 232 ALA A C 1
ATOM 1788 O O . ALA A 1 232 ? -9.729 13.860 34.640 1.00 90.12 232 ALA A O 1
ATOM 1789 N N . GLY A 1 233 ? -8.437 15.463 33.771 1.00 91.56 233 GLY A N 1
ATOM 1790 C CA . GLY A 1 233 ? -8.081 16.051 35.069 1.00 91.56 233 GLY A CA 1
ATOM 1791 C C . GLY A 1 233 ? -9.260 16.662 35.847 1.00 91.56 233 GLY A C 1
ATOM 1792 O O . GLY A 1 233 ? -9.159 16.863 37.056 1.00 91.56 233 GLY A O 1
ATOM 1793 N N . LYS A 1 234 ? -10.394 16.949 35.190 1.00 92.00 234 LYS A N 1
ATOM 1794 C CA . LYS A 1 234 ? -11.606 17.516 35.815 1.00 92.00 234 LYS A CA 1
ATOM 1795 C C . LYS A 1 234 ? -12.618 16.456 36.257 1.00 92.00 234 LYS A C 1
ATOM 1797 O O . LYS A 1 234 ? -13.606 16.824 36.895 1.00 92.00 234 LYS A O 1
ATOM 1802 N N . THR A 1 235 ? -12.367 15.173 35.990 1.00 93.00 235 THR A N 1
ATOM 1803 C CA . THR A 1 235 ? -13.289 14.053 36.273 1.00 93.00 235 THR A CA 1
ATOM 1804 C C . THR A 1 235 ? -13.773 14.035 37.719 1.00 93.00 235 THR A C 1
ATOM 1806 O O . THR A 1 235 ? -14.976 13.999 37.960 1.00 93.00 235 THR A O 1
ATOM 1809 N N . ALA A 1 236 ? -12.869 14.203 38.690 1.00 89.94 236 ALA A N 1
ATOM 1810 C CA . ALA A 1 236 ? -13.227 14.227 40.111 1.00 89.94 236 ALA A CA 1
ATOM 1811 C C . ALA A 1 236 ? -14.208 15.358 40.489 1.00 89.94 236 ALA A C 1
ATOM 1813 O O . ALA A 1 236 ? -14.954 15.232 41.455 1.00 89.94 236 ALA A O 1
ATOM 1814 N N . ARG A 1 237 ? -14.210 16.473 39.743 1.00 94.06 237 ARG A N 1
ATOM 1815 C CA . ARG A 1 237 ? -15.083 17.631 39.996 1.00 94.06 237 ARG A CA 1
ATOM 1816 C C . ARG A 1 237 ? -16.391 17.561 39.212 1.00 94.06 237 ARG A C 1
ATOM 1818 O O . ARG A 1 237 ? -17.400 18.080 39.678 1.00 94.06 237 ARG A O 1
ATOM 1825 N N . TRP A 1 238 ? -16.352 17.048 37.987 1.00 90.50 238 TRP A N 1
ATOM 1826 C CA . TRP A 1 238 ? -17.468 17.129 37.036 1.00 90.50 238 TRP A CA 1
ATOM 1827 C C . TRP A 1 238 ? -18.268 15.831 36.911 1.00 90.50 238 TRP A C 1
ATOM 1829 O O . TRP A 1 238 ? -19.380 15.884 36.389 1.00 90.50 238 TRP A O 1
ATOM 1839 N N . GLY A 1 239 ? -17.744 14.718 37.430 1.00 91.62 239 GLY A N 1
ATOM 1840 C CA . GLY A 1 239 ? -18.316 13.385 37.264 1.00 91.62 239 GLY A CA 1
ATOM 1841 C C . GLY A 1 239 ? -17.924 12.755 35.925 1.00 91.62 239 GLY A C 1
ATOM 1842 O O . GLY A 1 239 ? -17.689 13.462 34.944 1.00 91.62 239 GLY A O 1
ATOM 1843 N N . GLU A 1 240 ? -17.852 11.424 35.906 1.00 89.38 240 GLU A N 1
ATOM 1844 C CA . GLU A 1 240 ? -17.435 10.621 34.744 1.00 89.38 240 GLU A CA 1
ATOM 1845 C C . GLU A 1 240 ? -18.330 10.881 33.528 1.00 89.38 240 GLU A C 1
ATOM 1847 O O . GLU A 1 240 ? -17.837 11.310 32.493 1.00 89.38 240 GLU A O 1
ATOM 1852 N N . GLU A 1 241 ? -19.652 10.788 33.694 1.00 90.69 241 GLU A N 1
ATOM 1853 C CA . GLU A 1 241 ? -20.631 10.933 32.605 1.00 90.69 241 GLU A CA 1
ATOM 1854 C C . GLU A 1 241 ? -20.497 12.262 31.836 1.00 90.69 241 GLU A C 1
ATOM 1856 O O . GLU A 1 241 ? -20.597 12.315 30.610 1.00 90.69 241 GLU A O 1
ATOM 1861 N N . ARG A 1 242 ? -20.207 13.358 32.547 1.00 91.69 242 ARG A N 1
ATOM 1862 C CA . ARG A 1 242 ? -20.019 14.675 31.926 1.00 91.69 242 ARG A CA 1
ATOM 1863 C C . ARG A 1 242 ? -18.678 14.795 31.206 1.00 91.69 242 ARG A C 1
ATOM 1865 O O . ARG A 1 242 ? -18.594 15.513 30.209 1.00 91.69 242 ARG A O 1
ATOM 1872 N N . VAL A 1 243 ? -17.629 14.169 31.735 1.00 90.88 243 VAL A N 1
ATOM 1873 C CA . VAL A 1 243 ? -16.317 14.148 31.080 1.00 90.88 243 VAL A CA 1
ATOM 1874 C C . VAL A 1 243 ? -16.367 13.267 29.841 1.00 90.88 243 VAL A C 1
ATOM 1876 O O . VAL A 1 243 ? -15.901 13.714 28.799 1.00 90.88 243 VAL A O 1
ATOM 1879 N N . ASP A 1 244 ? -17.011 12.106 29.908 1.00 88.94 244 ASP A N 1
ATOM 1880 C CA . ASP A 1 244 ? -17.190 11.206 28.768 1.00 88.94 244 ASP A CA 1
ATOM 1881 C C . ASP A 1 244 ? -17.930 11.901 27.619 1.00 88.94 244 ASP A C 1
ATOM 1883 O O . ASP A 1 244 ? -17.429 11.936 26.494 1.00 88.94 244 ASP A O 1
ATOM 1887 N N . ALA A 1 245 ? -19.049 12.572 27.915 1.00 90.88 245 ALA A N 1
ATOM 1888 C CA . ALA A 1 245 ? -19.794 13.346 26.920 1.00 90.88 245 ALA A CA 1
ATOM 1889 C C . ALA A 1 245 ? -18.966 14.490 26.295 1.00 90.88 245 ALA A C 1
ATOM 1891 O O . ALA A 1 245 ? -19.148 14.836 25.129 1.00 90.88 245 ALA A O 1
ATOM 1892 N N . ALA A 1 246 ? -18.043 15.094 27.052 1.00 90.75 246 ALA A N 1
ATOM 1893 C CA . ALA A 1 246 ? -17.145 16.132 26.541 1.00 90.75 246 ALA A CA 1
ATOM 1894 C C . ALA A 1 246 ? -15.944 15.562 25.758 1.00 90.75 246 ALA A C 1
ATOM 1896 O O . ALA A 1 246 ? -15.408 16.243 24.883 1.00 90.75 246 ALA A O 1
ATOM 1897 N N . MET A 1 247 ? -15.522 14.334 26.069 1.00 93.25 247 MET A N 1
ATOM 1898 C CA . MET A 1 247 ? -14.415 13.629 25.419 1.00 93.25 247 MET A CA 1
ATOM 1899 C C . MET A 1 247 ? -14.816 13.020 24.073 1.00 93.25 247 MET A C 1
ATOM 1901 O O . MET A 1 247 ? -13.992 12.976 23.161 1.00 93.25 247 MET A O 1
ATOM 1905 N N . GLU A 1 248 ? -16.066 12.583 23.923 1.00 91.94 248 GLU A N 1
ATOM 1906 C CA . GLU A 1 248 ? -16.581 11.954 22.702 1.00 91.94 248 GLU A CA 1
ATOM 1907 C C . GLU A 1 248 ? -16.257 12.730 21.402 1.00 91.94 248 GLU A C 1
ATOM 1909 O O . GLU A 1 248 ? -15.628 12.146 20.511 1.00 91.94 248 GLU A O 1
ATOM 1914 N N . PRO A 1 249 ? -16.567 14.038 21.262 1.00 92.38 249 PRO A N 1
ATOM 1915 C CA . PRO A 1 249 ? -16.243 14.777 20.038 1.00 92.38 249 PRO A CA 1
ATOM 1916 C C . PRO A 1 249 ? -14.731 14.915 19.783 1.00 92.38 249 PRO A C 1
ATOM 1918 O O . PRO A 1 249 ? -14.310 14.941 18.625 1.00 92.38 249 PRO A O 1
ATOM 1921 N N . ILE A 1 250 ? -13.906 14.970 20.836 1.00 92.62 250 ILE A N 1
ATOM 1922 C CA . ILE A 1 250 ? -12.439 15.050 20.726 1.00 92.62 250 ILE A CA 1
ATOM 1923 C C . ILE A 1 250 ? -11.894 13.739 20.161 1.00 92.62 250 ILE A C 1
ATOM 1925 O O . ILE A 1 250 ? -11.144 13.747 19.186 1.00 92.62 250 ILE A O 1
ATOM 1929 N N . LEU A 1 251 ? -12.328 12.607 20.721 1.00 89.94 251 LEU A N 1
ATOM 1930 C CA . LEU A 1 251 ? -11.903 11.279 20.280 1.00 89.94 251 LEU A CA 1
ATOM 1931 C C . LEU A 1 251 ? -12.331 10.994 18.835 1.00 89.94 251 LEU A C 1
ATOM 1933 O O . LEU A 1 251 ? -11.550 10.437 18.061 1.00 89.94 251 LEU A O 1
ATOM 1937 N N . LEU A 1 252 ? -13.540 11.409 18.445 1.00 90.62 252 LEU A N 1
ATOM 1938 C CA . LEU A 1 252 ? -14.005 11.298 17.061 1.00 90.62 252 LEU A CA 1
ATOM 1939 C C . LEU A 1 252 ? -13.137 12.127 16.106 1.00 90.62 252 LEU A C 1
ATOM 1941 O O . LEU A 1 252 ? -12.715 11.620 15.063 1.00 90.62 252 LEU A O 1
ATOM 1945 N N . ARG A 1 253 ? -12.815 13.378 16.461 1.00 94.50 253 ARG A N 1
ATOM 1946 C CA . ARG A 1 253 ? -11.951 14.226 15.628 1.00 94.50 253 ARG A CA 1
ATOM 1947 C C . ARG A 1 253 ? -10.536 13.662 15.518 1.00 94.50 253 ARG A C 1
ATOM 1949 O O . ARG A 1 253 ? -9.996 13.626 14.413 1.00 94.50 253 ARG A O 1
ATOM 1956 N N . GLU A 1 254 ? -9.970 13.155 16.612 1.00 89.88 254 GLU A N 1
ATOM 1957 C CA . GLU A 1 254 ? -8.676 12.470 16.583 1.00 89.88 254 GLU A CA 1
ATOM 1958 C C . GLU A 1 254 ? -8.677 11.273 15.629 1.00 89.88 254 GLU A C 1
ATOM 1960 O O . GLU A 1 254 ? -7.719 11.084 14.880 1.00 89.88 254 GLU A O 1
ATOM 1965 N N . GLN A 1 255 ? -9.732 10.451 15.643 1.00 87.69 255 GLN A N 1
ATOM 1966 C CA . GLN A 1 255 ? -9.840 9.302 14.741 1.00 87.69 255 GLN A CA 1
ATOM 1967 C C . GLN A 1 255 ? -9.863 9.734 13.272 1.00 87.69 255 GLN A C 1
ATOM 1969 O O . GLN A 1 255 ? -9.157 9.138 12.455 1.00 87.69 255 GLN A O 1
ATOM 1974 N N . VAL A 1 256 ? -10.624 10.782 12.941 1.00 88.88 256 VAL A N 1
ATOM 1975 C CA . VAL A 1 256 ? -10.679 11.347 11.583 1.00 88.88 256 VAL A CA 1
ATOM 1976 C C . VAL A 1 256 ? -9.304 11.853 11.150 1.00 88.88 256 VAL A C 1
ATOM 1978 O O . VAL A 1 256 ? -8.812 11.451 10.099 1.00 88.88 256 VAL A O 1
ATOM 1981 N N . LEU A 1 257 ? -8.641 12.661 11.978 1.00 87.56 257 LEU A N 1
ATOM 1982 C CA . LEU A 1 257 ? -7.318 13.215 11.676 1.00 87.56 257 LEU A CA 1
ATOM 1983 C C . LEU A 1 257 ? -6.242 12.130 11.538 1.00 87.56 257 LEU A C 1
ATOM 1985 O O . LEU A 1 257 ? -5.428 12.175 10.618 1.00 87.56 257 LEU A O 1
ATOM 1989 N N . LYS A 1 258 ? -6.263 11.105 12.400 1.00 84.81 258 LYS A N 1
ATOM 1990 C CA . LYS A 1 258 ? -5.370 9.938 12.290 1.00 84.81 258 LYS A CA 1
ATOM 1991 C C . LYS A 1 258 ? -5.601 9.178 10.979 1.00 84.81 258 LYS A C 1
ATOM 1993 O O . LYS A 1 258 ? -4.639 8.699 10.378 1.00 84.81 258 LYS A O 1
ATOM 1998 N N . ALA A 1 259 ? -6.849 9.079 10.516 1.00 78.31 259 ALA A N 1
ATOM 1999 C CA . ALA A 1 259 ? -7.171 8.476 9.226 1.00 78.31 259 ALA A CA 1
ATOM 2000 C C . ALA A 1 259 ? -6.701 9.347 8.047 1.00 78.31 259 ALA A C 1
ATOM 2002 O O . ALA A 1 259 ? -6.071 8.820 7.131 1.00 78.31 259 ALA A O 1
ATOM 2003 N N . GLU A 1 260 ? -6.932 10.662 8.084 1.00 79.25 260 GLU A N 1
ATOM 2004 C CA . GLU A 1 260 ? -6.438 11.616 7.078 1.00 79.25 260 GLU A CA 1
ATOM 2005 C C . GLU A 1 260 ? -4.906 11.562 6.971 1.00 79.25 260 GLU A C 1
ATOM 2007 O O . GLU A 1 260 ? -4.367 11.349 5.882 1.00 79.25 260 GLU A O 1
ATOM 2012 N N . LEU A 1 261 ? -4.196 11.614 8.102 1.00 80.62 261 LEU A N 1
ATOM 2013 C CA . LEU A 1 261 ? -2.736 11.503 8.164 1.00 80.62 261 LEU A CA 1
ATOM 2014 C C . LEU A 1 261 ? -2.218 10.180 7.581 1.00 80.62 261 LEU A C 1
ATOM 2016 O O . LEU A 1 261 ? -1.173 10.150 6.930 1.00 80.62 261 LEU A O 1
ATOM 2020 N N . ALA A 1 262 ? -2.951 9.082 7.785 1.00 73.19 262 ALA A N 1
ATOM 2021 C CA . ALA A 1 262 ? -2.616 7.783 7.210 1.00 73.19 262 ALA A CA 1
ATOM 2022 C C . ALA A 1 262 ? -2.810 7.726 5.683 1.00 73.19 262 ALA A C 1
ATOM 2024 O O . ALA A 1 262 ? -2.207 6.870 5.032 1.00 73.19 262 ALA A O 1
ATOM 2025 N N . THR A 1 263 ? -3.638 8.609 5.113 1.00 71.25 263 THR A N 1
ATOM 2026 C CA . THR A 1 263 ? -3.835 8.730 3.658 1.00 71.25 263 THR A CA 1
ATOM 2027 C C . THR A 1 263 ? -2.860 9.690 2.983 1.00 71.25 263 THR A C 1
ATOM 2029 O O . THR A 1 263 ? -2.641 9.563 1.777 1.00 71.25 263 THR A O 1
ATOM 2032 N N . LEU A 1 264 ? -2.251 10.614 3.733 1.00 70.81 264 LEU A N 1
ATOM 2033 C CA . LEU A 1 264 ? -1.222 11.503 3.204 1.00 70.81 264 LEU A CA 1
ATOM 2034 C C . LEU A 1 264 ? 0.038 10.710 2.831 1.00 70.81 264 LEU A C 1
ATOM 2036 O O . LEU A 1 264 ? 0.569 9.932 3.630 1.00 70.81 264 LEU A O 1
ATOM 2040 N N . GLU A 1 265 ? 0.529 10.937 1.610 1.00 57.41 265 GLU A N 1
ATOM 2041 C CA . GLU A 1 265 ? 1.792 10.383 1.118 1.00 57.41 265 GLU A CA 1
ATOM 2042 C C . GLU A 1 265 ? 2.919 10.697 2.115 1.00 57.41 265 GLU A C 1
ATOM 2044 O O . GLU A 1 265 ? 3.011 11.804 2.652 1.00 57.41 265 GLU A O 1
ATOM 2049 N N . LYS A 1 266 ? 3.776 9.713 2.407 1.00 53.53 266 LYS A N 1
ATOM 2050 C CA . LYS A 1 266 ? 4.953 9.976 3.233 1.00 53.53 266 LYS A CA 1
ATOM 2051 C C . LYS A 1 266 ? 5.966 10.780 2.409 1.00 53.53 266 LYS A C 1
ATOM 2053 O O . LYS A 1 266 ? 6.237 10.391 1.272 1.00 53.53 266 LYS A O 1
ATOM 2058 N N . PRO A 1 267 ? 6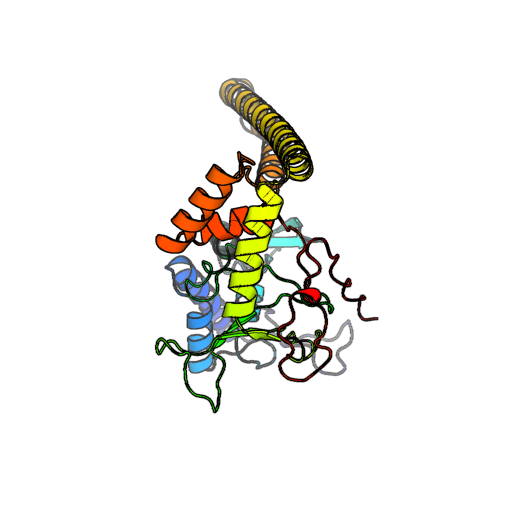.549 11.859 2.951 1.00 48.69 267 PRO A N 1
ATOM 2059 C CA . PRO A 1 267 ? 7.577 12.622 2.256 1.00 48.69 267 PRO A CA 1
ATOM 2060 C C . PRO A 1 267 ? 8.893 11.834 2.287 1.00 48.69 267 PRO A C 1
ATOM 2062 O O . PRO A 1 267 ? 9.725 12.045 3.163 1.00 48.69 267 PRO A O 1
ATOM 2065 N N . GLU A 1 268 ? 9.066 10.874 1.379 1.00 49.91 268 GLU A N 1
ATOM 2066 C CA . GLU A 1 268 ? 10.231 9.974 1.401 1.00 49.91 268 GLU A CA 1
ATOM 2067 C C . GLU A 1 268 ? 11.204 10.169 0.233 1.00 49.91 268 GLU A C 1
ATOM 2069 O O . GLU A 1 268 ? 12.188 9.444 0.151 1.00 49.91 268 GLU A O 1
ATOM 2074 N N . THR A 1 269 ? 11.025 11.165 -0.638 1.00 50.59 269 THR A N 1
ATOM 2075 C CA . THR A 1 269 ? 12.007 11.405 -1.708 1.00 50.59 269 THR A CA 1
ATOM 2076 C C . THR A 1 269 ? 12.324 12.880 -1.895 1.00 50.59 269 THR A C 1
ATOM 2078 O O . THR A 1 269 ? 11.454 13.706 -2.161 1.00 50.59 269 THR A O 1
ATOM 2081 N N . ARG A 1 270 ? 13.609 13.204 -1.716 1.00 52.00 270 ARG A N 1
ATOM 2082 C CA . ARG A 1 270 ? 14.199 14.509 -2.014 1.00 52.00 270 ARG A CA 1
ATOM 2083 C C . ARG A 1 270 ? 14.605 14.521 -3.485 1.00 52.00 270 ARG A C 1
ATOM 2085 O O . ARG A 1 270 ? 15.276 13.597 -3.930 1.00 52.00 270 ARG A O 1
ATOM 2092 N N . ALA A 1 271 ? 14.219 15.562 -4.216 1.00 52.12 271 ALA A N 1
ATOM 2093 C CA . ALA A 1 271 ? 14.922 15.912 -5.444 1.00 52.12 271 ALA A CA 1
ATOM 2094 C C . ALA A 1 271 ? 16.320 16.449 -5.075 1.00 52.12 271 ALA A C 1
ATOM 2096 O O . ALA A 1 271 ? 16.483 17.062 -4.015 1.00 52.12 271 ALA A O 1
ATOM 2097 N N . GLY A 1 272 ? 17.323 16.185 -5.909 1.00 55.44 272 GLY A N 1
ATOM 2098 C CA . GLY A 1 272 ? 18.727 16.517 -5.648 1.00 55.44 272 GLY A CA 1
ATOM 2099 C C . GLY A 1 272 ? 19.497 16.735 -6.949 1.00 55.44 272 GLY A C 1
ATOM 2100 O O . GLY A 1 272 ? 18.918 16.661 -8.028 1.00 55.44 272 GLY A O 1
ATOM 2101 N N . ALA A 1 273 ? 20.800 17.013 -6.865 1.00 57.78 273 ALA A N 1
ATOM 2102 C CA . ALA A 1 273 ? 21.626 17.157 -8.061 1.00 57.78 273 ALA A CA 1
ATOM 2103 C C . ALA A 1 273 ? 21.633 15.856 -8.886 1.00 57.78 273 ALA A C 1
ATOM 2105 O O . ALA A 1 273 ? 21.597 14.760 -8.325 1.00 57.78 273 ALA A O 1
ATOM 2106 N N . ALA A 1 274 ? 21.727 15.974 -10.214 1.00 60.75 274 ALA A N 1
ATOM 2107 C CA . ALA A 1 274 ? 21.657 14.844 -11.147 1.00 60.75 274 ALA A CA 1
ATOM 2108 C C . ALA A 1 274 ? 22.609 13.685 -10.792 1.00 60.75 274 ALA A C 1
ATOM 2110 O O . ALA A 1 274 ? 22.237 12.513 -10.857 1.00 60.75 274 ALA A O 1
ATOM 2111 N N . GLU A 1 275 ? 23.833 14.018 -10.376 1.00 58.97 275 GLU A N 1
ATOM 2112 C CA . GLU A 1 275 ? 24.851 13.043 -9.976 1.00 58.97 275 GLU A CA 1
ATOM 2113 C C . GLU A 1 275 ? 24.506 12.324 -8.667 1.00 58.97 275 GLU A C 1
ATOM 2115 O O . GLU A 1 275 ? 24.798 11.136 -8.526 1.00 58.97 275 GLU A O 1
ATOM 2120 N N . ASP A 1 276 ? 23.863 13.015 -7.725 1.00 76.12 276 ASP A N 1
ATOM 2121 C CA . ASP A 1 276 ? 23.450 12.442 -6.443 1.00 76.12 276 ASP A CA 1
ATOM 2122 C C . ASP A 1 276 ? 22.251 11.510 -6.636 1.00 76.12 276 ASP A C 1
ATOM 2124 O O . ASP A 1 276 ? 22.282 10.367 -6.191 1.00 76.12 276 ASP A O 1
ATOM 2128 N N . VAL A 1 277 ? 21.257 11.938 -7.418 1.00 76.25 277 VAL A N 1
ATOM 2129 C CA . VAL A 1 277 ? 20.093 11.123 -7.800 1.00 76.25 277 VAL A CA 1
ATOM 2130 C C . VAL A 1 277 ? 20.518 9.833 -8.506 1.00 76.25 277 VAL A C 1
ATOM 2132 O O . VAL A 1 277 ? 20.012 8.750 -8.198 1.00 76.25 277 VAL A O 1
ATOM 2135 N N . ALA A 1 278 ? 21.444 9.928 -9.466 1.00 81.19 278 ALA A N 1
ATOM 2136 C CA . ALA A 1 278 ? 21.936 8.762 -10.189 1.00 81.19 278 ALA A CA 1
ATOM 2137 C C . ALA A 1 278 ? 22.653 7.778 -9.256 1.00 81.19 278 ALA A C 1
ATOM 2139 O O . ALA A 1 278 ? 22.381 6.575 -9.320 1.00 81.19 278 ALA A O 1
ATOM 2140 N N . ARG A 1 279 ? 23.515 8.294 -8.370 1.00 85.06 279 ARG A N 1
ATOM 2141 C CA . ARG A 1 279 ? 24.270 7.509 -7.387 1.00 85.06 279 ARG A CA 1
ATOM 2142 C C . ARG A 1 279 ? 23.360 6.832 -6.368 1.00 85.06 279 ARG A C 1
ATOM 2144 O O . ARG A 1 279 ? 23.574 5.660 -6.057 1.00 85.06 279 ARG A O 1
ATOM 2151 N N . ASP A 1 280 ? 22.344 7.538 -5.884 1.00 83.69 280 ASP A N 1
ATOM 2152 C CA . ASP A 1 280 ? 21.379 7.018 -4.916 1.00 83.69 280 ASP A CA 1
ATOM 2153 C C . ASP A 1 280 ? 20.566 5.872 -5.522 1.00 83.69 280 ASP A C 1
ATOM 2155 O O . ASP A 1 280 ? 20.450 4.804 -4.916 1.00 83.69 280 ASP A O 1
ATOM 2159 N N . TYR A 1 281 ? 20.084 6.040 -6.760 1.00 87.19 281 TYR A N 1
ATOM 2160 C CA . TYR A 1 281 ? 19.367 4.977 -7.461 1.00 87.19 281 TYR A CA 1
ATOM 2161 C C . TYR A 1 281 ? 20.263 3.751 -7.701 1.00 87.19 281 TYR A C 1
ATOM 2163 O O . TYR A 1 281 ? 19.841 2.623 -7.443 1.00 87.19 281 TYR A O 1
ATOM 2171 N N . ASP A 1 282 ? 21.501 3.951 -8.169 1.00 89.38 282 ASP A N 1
ATOM 2172 C CA . ASP A 1 282 ? 22.448 2.851 -8.408 1.00 89.38 282 ASP A CA 1
ATOM 2173 C C . ASP A 1 282 ? 22.807 2.108 -7.118 1.00 89.38 282 ASP A C 1
ATOM 2175 O O . ASP A 1 282 ? 22.890 0.879 -7.106 1.00 89.38 282 ASP A O 1
ATOM 2179 N N . THR A 1 283 ? 22.963 2.835 -6.010 1.00 88.50 283 THR A N 1
ATOM 2180 C CA . THR A 1 283 ? 23.230 2.244 -4.693 1.00 88.50 283 THR A CA 1
ATOM 2181 C C . THR A 1 283 ? 22.037 1.423 -4.208 1.00 88.50 283 THR A C 1
ATOM 2183 O O . THR A 1 283 ? 22.211 0.293 -3.738 1.00 88.50 283 THR A O 1
ATOM 2186 N N . ALA A 1 284 ? 20.819 1.951 -4.351 1.00 85.88 284 ALA A N 1
ATOM 2187 C CA . ALA A 1 284 ? 19.601 1.242 -3.975 1.00 85.88 284 ALA A CA 1
ATOM 2188 C C . ALA A 1 284 ? 19.432 -0.043 -4.798 1.00 85.88 284 ALA A C 1
ATOM 2190 O O . ALA A 1 284 ? 19.136 -1.108 -4.256 1.00 85.88 284 ALA A O 1
ATOM 2191 N N . GLU A 1 285 ? 19.711 0.017 -6.099 1.00 87.62 285 GLU A N 1
ATOM 2192 C CA . GLU A 1 285 ? 19.648 -1.151 -6.970 1.00 87.62 285 GLU A CA 1
ATOM 2193 C C . GLU A 1 285 ? 20.708 -2.204 -6.617 1.00 87.62 285 GLU A C 1
ATOM 2195 O O . GLU A 1 285 ? 20.378 -3.385 -6.484 1.00 87.62 285 GLU A O 1
ATOM 2200 N N . ALA A 1 286 ? 21.961 -1.790 -6.401 1.00 87.56 286 ALA A N 1
ATOM 2201 C CA . ALA A 1 286 ? 23.059 -2.693 -6.058 1.00 87.56 286 ALA A CA 1
ATOM 2202 C C . ALA A 1 286 ? 22.863 -3.385 -4.697 1.00 87.56 286 ALA A C 1
ATOM 2204 O O . ALA A 1 286 ? 23.242 -4.544 -4.523 1.00 87.56 286 ALA A O 1
ATOM 2205 N N . THR A 1 287 ? 22.252 -2.691 -3.733 1.00 86.56 287 THR A N 1
ATOM 2206 C CA . THR A 1 287 ? 21.963 -3.226 -2.388 1.00 86.56 287 THR A CA 1
ATOM 2207 C C . THR A 1 287 ? 20.628 -3.976 -2.307 1.00 86.56 287 THR A C 1
ATOM 2209 O O . THR A 1 287 ? 20.345 -4.635 -1.302 1.00 86.56 287 THR A O 1
ATOM 2212 N N . GLY A 1 288 ? 19.816 -3.934 -3.368 1.00 82.94 288 GLY A N 1
ATOM 2213 C CA . GLY A 1 288 ? 18.481 -4.529 -3.395 1.00 82.94 288 GLY A CA 1
ATOM 2214 C C . GLY A 1 288 ? 17.475 -3.799 -2.503 1.00 82.94 288 GLY A C 1
ATOM 2215 O O . GLY A 1 288 ? 16.518 -4.419 -2.023 1.00 82.94 288 GLY A O 1
ATOM 2216 N N . ASP A 1 289 ? 17.688 -2.503 -2.273 1.00 81.00 289 ASP A N 1
ATOM 2217 C CA . ASP A 1 289 ? 16.749 -1.604 -1.611 1.00 81.00 289 ASP A CA 1
ATOM 2218 C C . ASP A 1 289 ? 15.634 -1.187 -2.582 1.00 81.00 289 ASP A C 1
ATOM 2220 O O . ASP A 1 289 ? 15.582 -0.095 -3.158 1.00 81.00 289 ASP A O 1
ATOM 2224 N N . PHE A 1 290 ? 14.713 -2.124 -2.790 1.00 82.19 290 PHE A N 1
ATOM 2225 C CA . PHE A 1 290 ? 13.582 -1.923 -3.684 1.00 82.19 290 PHE A CA 1
ATOM 2226 C C . PHE A 1 290 ? 12.582 -0.893 -3.164 1.00 82.19 290 PHE A C 1
ATOM 2228 O O . PHE A 1 290 ? 11.829 -0.352 -3.972 1.00 82.19 290 PHE A O 1
ATOM 2235 N N . ASP A 1 291 ? 12.535 -0.635 -1.858 1.00 73.81 291 ASP A N 1
ATOM 2236 C CA . ASP A 1 291 ? 11.611 0.349 -1.298 1.00 73.81 291 ASP A CA 1
ATOM 2237 C C . ASP A 1 291 ? 12.053 1.757 -1.706 1.00 73.81 291 ASP A C 1
ATOM 2239 O O . ASP A 1 291 ? 11.235 2.519 -2.233 1.00 73.81 291 ASP A O 1
ATOM 2243 N N . THR A 1 292 ? 13.356 2.044 -1.624 1.00 77.56 292 THR A N 1
ATOM 2244 C CA . THR A 1 292 ? 13.938 3.290 -2.144 1.00 77.56 292 THR A CA 1
ATOM 2245 C C . THR A 1 292 ? 13.734 3.424 -3.652 1.00 77.56 292 THR A C 1
ATOM 2247 O O . THR A 1 292 ? 13.192 4.432 -4.107 1.00 77.56 292 THR A O 1
ATOM 2250 N N . MET A 1 293 ? 14.047 2.390 -4.446 1.00 82.50 293 MET A N 1
ATOM 2251 C CA . MET A 1 293 ? 13.820 2.427 -5.902 1.00 82.50 293 MET A CA 1
ATOM 2252 C C . MET A 1 293 ? 12.356 2.707 -6.270 1.00 82.50 293 MET A C 1
ATOM 2254 O O . MET A 1 293 ? 12.066 3.474 -7.189 1.00 82.50 293 MET A O 1
ATOM 2258 N N . ARG A 1 294 ? 11.411 2.071 -5.568 1.00 85.00 294 ARG A N 1
ATOM 2259 C CA . ARG A 1 294 ? 9.971 2.252 -5.800 1.00 85.00 294 ARG A CA 1
ATOM 2260 C C . ARG A 1 294 ? 9.507 3.644 -5.387 1.00 85.00 294 ARG A C 1
ATOM 2262 O O . ARG A 1 294 ? 8.656 4.199 -6.076 1.00 85.00 294 ARG A O 1
ATOM 2269 N N . SER A 1 295 ? 10.057 4.188 -4.303 1.00 78.25 295 SER A N 1
ATOM 2270 C CA . SER A 1 295 ? 9.816 5.564 -3.862 1.00 78.25 295 SER A CA 1
ATOM 2271 C C . SER A 1 295 ? 10.284 6.563 -4.923 1.00 78.25 295 SER A C 1
ATOM 2273 O O . SER A 1 295 ? 9.478 7.348 -5.414 1.00 78.25 295 SER A O 1
ATOM 2275 N N . MET A 1 296 ? 11.536 6.452 -5.385 1.00 81.69 296 MET A N 1
ATOM 2276 C CA . MET A 1 296 ? 12.086 7.296 -6.458 1.00 81.69 296 MET A CA 1
ATOM 2277 C C . MET A 1 296 ? 11.261 7.210 -7.743 1.00 81.69 296 MET A C 1
ATOM 2279 O O . MET A 1 296 ? 10.931 8.234 -8.338 1.00 81.69 296 MET A O 1
ATOM 2283 N N . PHE A 1 297 ? 10.861 5.999 -8.136 1.00 86.50 297 PHE A N 1
ATOM 2284 C CA . PHE A 1 297 ? 9.994 5.793 -9.292 1.00 86.50 297 PHE A CA 1
ATOM 2285 C C . PHE A 1 297 ? 8.629 6.476 -9.148 1.00 86.50 297 PHE A C 1
ATOM 2287 O O . PHE A 1 297 ? 8.191 7.143 -10.078 1.00 86.50 297 PHE A O 1
ATOM 2294 N N . LEU A 1 298 ? 7.948 6.319 -8.010 1.00 82.31 298 LEU A N 1
ATOM 2295 C CA . LEU A 1 298 ? 6.626 6.915 -7.789 1.00 82.31 298 LEU A CA 1
ATOM 2296 C C . LEU A 1 298 ? 6.675 8.440 -7.706 1.00 82.31 298 LEU A C 1
ATOM 2298 O O . LEU A 1 298 ? 5.716 9.098 -8.104 1.00 82.31 298 LEU A O 1
ATOM 2302 N N . THR A 1 299 ? 7.786 8.986 -7.222 1.00 76.38 299 THR A N 1
ATOM 2303 C CA . THR A 1 299 ? 8.016 10.429 -7.170 1.00 76.38 299 THR A CA 1
ATOM 2304 C C . THR A 1 299 ? 8.276 11.013 -8.553 1.00 76.38 299 THR A C 1
ATOM 2306 O O . THR A 1 299 ? 7.729 12.065 -8.871 1.00 76.38 299 THR A O 1
ATOM 2309 N N . ALA A 1 300 ? 9.047 10.318 -9.393 1.00 80.50 300 ALA A N 1
ATOM 2310 C CA . ALA A 1 300 ? 9.267 10.727 -10.777 1.00 80.50 300 ALA A CA 1
ATOM 2311 C C . ALA A 1 300 ? 8.005 10.549 -11.641 1.00 80.50 300 ALA A C 1
ATOM 2313 O O . ALA A 1 300 ? 7.644 11.439 -12.404 1.00 80.50 300 ALA A O 1
ATOM 2314 N N . PHE A 1 301 ? 7.327 9.404 -11.508 1.00 84.81 301 PHE A N 1
ATOM 2315 C CA . PHE A 1 301 ? 6.259 8.954 -12.404 1.00 84.81 301 PHE A CA 1
ATOM 2316 C C . PHE A 1 301 ? 5.077 8.362 -11.620 1.00 84.81 301 PHE A C 1
ATOM 2318 O O . PHE A 1 301 ? 4.875 7.140 -11.594 1.00 84.81 301 PHE A O 1
ATOM 2325 N N . PRO A 1 302 ? 4.235 9.205 -10.997 1.00 75.56 302 PRO A N 1
ATOM 2326 C CA . PRO A 1 302 ? 3.099 8.737 -10.198 1.00 75.56 302 PRO A CA 1
ATOM 2327 C C . PRO A 1 302 ? 2.059 7.976 -11.037 1.00 75.56 302 PRO A C 1
ATOM 2329 O O . PRO A 1 302 ? 1.297 7.153 -10.515 1.00 75.56 302 PRO A O 1
ATOM 2332 N N . HIS A 1 303 ? 2.022 8.230 -12.350 1.00 79.44 303 HIS A N 1
ATOM 2333 C CA . HIS A 1 303 ? 1.079 7.632 -13.289 1.00 79.44 303 HIS A CA 1
ATOM 2334 C C . HIS A 1 303 ? 1.774 7.150 -14.571 1.00 79.44 303 HIS A C 1
ATOM 2336 O O . HIS A 1 303 ? 1.529 7.648 -15.664 1.00 79.44 303 HIS A O 1
ATOM 2342 N N . MET A 1 304 ? 2.614 6.122 -14.448 1.00 89.56 304 MET A N 1
ATOM 2343 C CA . MET A 1 304 ? 3.206 5.464 -15.614 1.00 89.56 304 MET A CA 1
ATOM 2344 C C . MET A 1 304 ? 2.211 4.499 -16.279 1.00 89.56 304 MET A C 1
ATOM 2346 O O . MET A 1 304 ? 1.748 3.529 -15.662 1.00 89.56 304 MET A O 1
ATOM 2350 N N . VAL A 1 305 ? 1.941 4.715 -17.567 1.00 91.81 305 VAL A N 1
ATOM 2351 C CA . VAL A 1 305 ? 1.094 3.849 -18.399 1.00 91.81 305 VAL A CA 1
ATOM 2352 C C . VAL A 1 305 ? 1.908 3.232 -19.534 1.00 91.81 305 VAL A C 1
ATOM 2354 O O . VAL A 1 305 ? 2.570 3.932 -20.291 1.00 91.81 305 VAL A O 1
ATOM 2357 N N . LEU A 1 306 ? 1.814 1.913 -19.702 1.00 92.38 306 LEU A N 1
ATOM 2358 C CA . LEU A 1 306 ? 2.336 1.200 -20.865 1.00 92.38 306 LEU A CA 1
ATOM 2359 C C . LEU A 1 306 ? 1.230 1.017 -21.912 1.00 92.38 306 LEU A C 1
ATOM 2361 O O . LEU A 1 306 ? 0.218 0.351 -21.648 1.00 92.38 306 LEU A O 1
ATOM 2365 N N . THR A 1 307 ? 1.436 1.555 -23.113 1.00 91.88 307 THR A N 1
ATOM 2366 C CA . THR A 1 307 ? 0.504 1.429 -24.246 1.00 91.88 307 THR A CA 1
ATOM 2367 C C . THR A 1 307 ? 0.540 0.042 -24.878 1.00 91.88 307 THR A C 1
ATOM 2369 O O . THR A 1 307 ? 1.448 -0.766 -24.632 1.00 91.88 307 THR A O 1
ATOM 2372 N N . MET A 1 308 ? -0.488 -0.283 -25.662 1.00 88.06 308 MET A N 1
ATOM 2373 C CA . MET A 1 308 ? -0.544 -1.552 -26.386 1.00 88.06 308 MET A CA 1
ATOM 2374 C C . MET A 1 308 ? 0.662 -1.733 -27.330 1.00 88.06 308 MET A C 1
ATOM 2376 O O . MET A 1 308 ? 1.112 -0.771 -27.949 1.00 88.06 308 MET A O 1
ATOM 2380 N N . PRO A 1 309 ? 1.202 -2.960 -27.454 1.00 87.94 309 PRO A N 1
ATOM 2381 C CA . PRO A 1 309 ? 2.256 -3.241 -28.422 1.00 87.94 309 PRO A CA 1
ATOM 2382 C C . PRO A 1 309 ? 1.708 -3.126 -29.850 1.00 87.94 309 PRO A C 1
ATOM 2384 O O . PRO A 1 309 ? 0.587 -3.563 -30.118 1.00 87.94 309 PRO A O 1
ATOM 2387 N N . ILE A 1 310 ? 2.506 -2.587 -30.772 1.00 83.31 310 ILE A N 1
ATOM 2388 C CA . ILE A 1 310 ? 2.130 -2.468 -32.193 1.00 83.31 310 ILE A CA 1
ATOM 2389 C C . ILE A 1 310 ? 2.370 -3.798 -32.929 1.00 83.31 310 ILE A C 1
ATOM 2391 O O . ILE A 1 310 ? 1.697 -4.097 -33.911 1.00 83.31 310 ILE A O 1
ATOM 2395 N N . GLY A 1 311 ? 3.288 -4.632 -32.430 1.00 78.25 311 GLY A N 1
ATOM 2396 C CA . GLY A 1 311 ? 3.603 -5.948 -32.987 1.00 78.25 311 GLY A CA 1
ATOM 2397 C C . GLY A 1 311 ? 3.913 -6.996 -31.919 1.00 78.25 311 GLY A C 1
ATOM 2398 O O . GLY A 1 311 ? 3.957 -6.715 -30.719 1.00 78.25 311 GLY A O 1
ATOM 2399 N N . TRP A 1 312 ? 4.129 -8.240 -32.351 1.00 66.88 312 TRP A N 1
ATOM 2400 C CA . TRP A 1 312 ? 4.557 -9.299 -31.439 1.00 66.88 312 TRP A CA 1
ATOM 2401 C C . TRP A 1 312 ? 5.947 -8.976 -30.880 1.00 66.88 312 TRP A C 1
ATOM 2403 O O . TRP A 1 312 ? 6.853 -8.652 -31.641 1.00 66.88 312 TRP A O 1
ATOM 2413 N N . ASN A 1 313 ? 6.113 -9.087 -29.558 1.00 68.19 313 ASN A N 1
ATOM 2414 C CA . ASN A 1 313 ? 7.388 -8.836 -28.874 1.00 68.19 313 ASN A CA 1
ATOM 2415 C C . ASN A 1 313 ? 7.915 -7.387 -29.021 1.00 68.19 313 ASN A C 1
ATOM 2417 O O . ASN A 1 313 ? 9.121 -7.163 -29.040 1.00 68.19 313 ASN A O 1
ATOM 2421 N N . ASP A 1 314 ? 7.012 -6.410 -29.127 1.00 79.12 314 ASP A N 1
ATOM 2422 C CA . ASP A 1 314 ? 7.348 -4.985 -29.193 1.00 79.12 314 ASP A CA 1
ATOM 2423 C C . ASP A 1 314 ? 7.893 -4.483 -27.844 1.00 79.12 314 ASP A C 1
ATOM 2425 O O . ASP A 1 314 ? 7.134 -4.319 -26.892 1.00 79.12 314 ASP A O 1
ATOM 2429 N N . HIS A 1 315 ? 9.201 -4.247 -27.741 1.00 78.88 315 HIS A N 1
ATOM 2430 C CA . HIS A 1 315 ? 9.869 -3.785 -26.509 1.00 78.88 315 HIS A CA 1
ATOM 2431 C C . HIS A 1 315 ? 10.268 -2.307 -26.551 1.00 78.88 315 HIS A C 1
ATOM 2433 O O . HIS A 1 315 ? 11.120 -1.867 -25.788 1.00 78.88 315 HIS A O 1
ATOM 2439 N N . ARG A 1 316 ? 9.674 -1.540 -27.462 1.00 81.19 316 ARG A N 1
ATOM 2440 C CA . ARG A 1 316 ? 9.981 -0.125 -27.653 1.00 81.19 316 ARG A CA 1
ATOM 2441 C C . ARG A 1 316 ? 9.662 0.735 -26.437 1.00 81.19 316 ARG A C 1
ATOM 2443 O O . ARG A 1 316 ? 8.623 0.554 -25.797 1.00 81.19 316 ARG A O 1
ATOM 2450 N N . THR A 1 317 ? 10.539 1.691 -26.153 1.00 77.81 317 THR A N 1
ATOM 2451 C CA . THR A 1 317 ? 10.396 2.628 -25.034 1.00 77.81 317 THR A CA 1
ATOM 2452 C C . THR A 1 317 ? 9.368 3.721 -25.327 1.00 77.81 317 THR A C 1
ATOM 2454 O O . THR A 1 317 ? 8.763 4.256 -24.406 1.00 77.81 317 THR A O 1
ATOM 2457 N N . GLU A 1 318 ? 9.039 3.971 -26.594 1.00 84.44 318 GLU A N 1
ATOM 2458 C CA . GLU A 1 318 ? 7.962 4.885 -27.004 1.00 84.44 318 GLU A CA 1
ATOM 2459 C C . GLU A 1 318 ? 6.574 4.414 -26.529 1.00 84.44 318 GLU A C 1
ATOM 2461 O O . GLU A 1 318 ? 5.590 5.150 -26.594 1.00 84.44 318 GLU A O 1
ATOM 2466 N N . ARG A 1 319 ? 6.480 3.175 -26.029 1.00 89.75 319 ARG A N 1
ATOM 2467 C CA . ARG A 1 319 ? 5.271 2.634 -25.403 1.00 89.75 319 ARG A CA 1
ATOM 2468 C C . ARG A 1 319 ? 5.016 3.196 -24.000 1.00 89.75 319 ARG A C 1
ATOM 2470 O O . ARG A 1 319 ? 3.937 2.967 -23.449 1.00 89.75 319 ARG A O 1
ATOM 2477 N N . PHE A 1 320 ? 5.991 3.875 -23.398 1.00 88.62 320 PHE A N 1
ATOM 2478 C CA . PHE A 1 320 ? 5.881 4.448 -22.062 1.00 88.62 320 PHE A CA 1
ATOM 2479 C C . PHE A 1 320 ? 5.265 5.844 -22.102 1.00 88.62 320 PHE A C 1
ATOM 2481 O O . PHE A 1 320 ? 5.830 6.780 -22.657 1.00 88.62 320 PHE A O 1
ATOM 2488 N N . LEU A 1 321 ? 4.111 5.989 -21.456 1.00 89.31 321 LEU A N 1
ATOM 2489 C CA . LEU A 1 321 ? 3.516 7.276 -21.122 1.00 89.31 321 LEU A CA 1
ATOM 2490 C C . LEU A 1 321 ? 3.812 7.555 -19.650 1.00 89.31 321 LEU A C 1
ATOM 2492 O O . LEU A 1 321 ? 3.090 7.088 -18.767 1.00 89.31 321 LEU A O 1
ATOM 2496 N N . TRP A 1 322 ? 4.906 8.270 -19.403 1.00 84.38 322 TRP A N 1
ATOM 2497 C CA . TRP A 1 322 ? 5.458 8.517 -18.068 1.00 84.38 322 TRP A CA 1
ATOM 2498 C C . TRP A 1 322 ? 4.509 9.293 -17.136 1.00 84.38 322 TRP A C 1
ATOM 2500 O O . TRP A 1 322 ? 4.406 8.947 -15.963 1.00 84.38 322 TRP A O 1
ATOM 2510 N N . ASP A 1 323 ? 3.726 10.223 -17.695 1.00 75.38 323 ASP A N 1
ATOM 2511 C CA . ASP A 1 323 ? 2.657 10.976 -17.010 1.00 75.38 323 ASP A CA 1
ATOM 2512 C C . ASP A 1 323 ? 1.250 10.639 -17.552 1.00 75.38 323 ASP A C 1
ATOM 2514 O O . ASP A 1 323 ? 0.325 11.460 -17.568 1.00 75.38 323 ASP A O 1
ATOM 2518 N N . GLY A 1 324 ? 1.070 9.424 -18.070 1.00 73.56 324 GLY A N 1
ATOM 2519 C CA . GLY A 1 324 ? -0.189 8.993 -18.670 1.00 73.56 324 GLY A CA 1
ATOM 2520 C C . GLY A 1 324 ? -1.291 8.755 -17.636 1.00 73.56 324 GLY A C 1
ATOM 2521 O O . GLY A 1 324 ? -1.101 8.065 -16.642 1.00 73.56 324 GLY A O 1
ATOM 2522 N N . LYS A 1 325 ? -2.518 9.222 -17.890 1.00 69.94 325 LYS A N 1
ATOM 2523 C CA . LYS A 1 325 ? -3.663 8.803 -17.064 1.00 69.94 325 LYS A CA 1
ATOM 2524 C C . LYS A 1 325 ? -4.135 7.408 -17.490 1.00 69.94 325 LYS A C 1
ATOM 2526 O O . LYS A 1 325 ? -4.354 7.192 -18.686 1.00 69.94 325 LYS A O 1
ATOM 2531 N N . PRO A 1 326 ? -4.346 6.460 -16.556 1.00 62.44 326 PRO A N 1
ATOM 2532 C CA . PRO A 1 326 ? -4.977 5.194 -16.903 1.00 62.44 326 PRO A CA 1
ATOM 2533 C C . PRO A 1 326 ? -6.372 5.475 -17.469 1.00 62.44 326 PRO A C 1
ATOM 2535 O O . PRO A 1 326 ? -7.103 6.304 -16.921 1.00 62.44 326 PRO A O 1
ATOM 2538 N N . LYS A 1 327 ? -6.769 4.777 -18.544 1.00 69.25 327 LYS A N 1
ATOM 2539 C CA . LYS A 1 327 ? -8.166 4.819 -18.997 1.00 69.25 327 LYS A CA 1
ATOM 2540 C C . LYS A 1 327 ? -9.013 4.334 -17.826 1.00 69.25 327 LYS A C 1
ATOM 2542 O O . LYS A 1 327 ? -8.854 3.197 -17.378 1.00 69.25 327 LYS A O 1
ATOM 2547 N N . THR A 1 328 ? -9.854 5.207 -17.280 1.00 53.09 328 THR A N 1
ATOM 2548 C CA . THR A 1 328 ? -10.795 4.824 -16.232 1.00 53.09 328 THR A CA 1
ATOM 2549 C C . THR A 1 328 ? -11.607 3.657 -16.777 1.00 5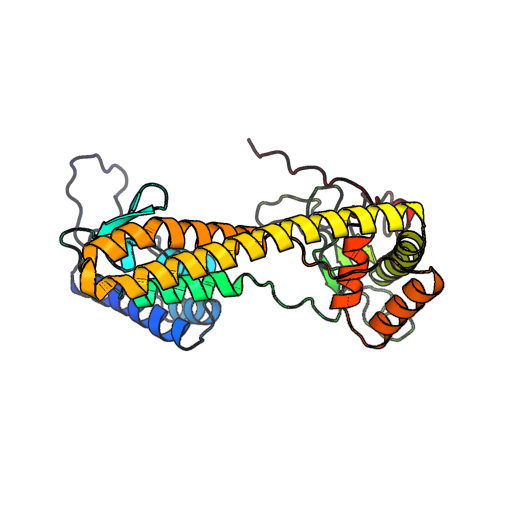3.09 328 THR A C 1
ATOM 2551 O O . THR A 1 328 ? -12.167 3.740 -17.870 1.00 53.09 328 THR A O 1
ATOM 2554 N N . ALA A 1 329 ? -11.601 2.525 -16.067 1.00 43.19 329 ALA A N 1
ATOM 2555 C CA . ALA A 1 329 ? -12.461 1.410 -16.424 1.00 43.19 329 ALA A CA 1
ATOM 2556 C C . ALA A 1 329 ? -13.893 1.945 -16.366 1.00 43.19 329 ALA A C 1
ATOM 2558 O O . ALA A 1 329 ? -14.391 2.252 -15.281 1.00 43.19 329 ALA A O 1
ATOM 2559 N N . ALA A 1 330 ? -14.500 2.163 -17.534 1.00 35.53 330 ALA A N 1
ATOM 2560 C CA . ALA A 1 330 ? -15.877 2.602 -17.641 1.00 35.53 330 ALA A CA 1
ATOM 2561 C C . ALA A 1 330 ? -16.721 1.701 -16.735 1.00 35.53 330 ALA A C 1
ATOM 2563 O O . ALA A 1 330 ? -16.596 0.474 -16.790 1.00 35.53 330 ALA A O 1
ATOM 2564 N N . LYS A 1 331 ? -17.510 2.324 -15.849 1.00 31.52 331 LYS A N 1
ATOM 2565 C CA . LYS A 1 331 ? -18.504 1.630 -15.033 1.00 31.52 331 LYS A CA 1
ATOM 2566 C C . LYS A 1 331 ? -19.294 0.718 -15.971 1.00 31.52 331 LYS A C 1
ATOM 2568 O O . LYS A 1 331 ? -19.883 1.208 -16.931 1.00 31.52 331 LYS A O 1
ATOM 2573 N N . ALA A 1 332 ? -19.234 -0.586 -15.717 1.00 32.28 332 ALA A N 1
ATOM 2574 C CA . ALA A 1 332 ? -20.123 -1.543 -16.350 1.00 32.28 332 ALA A CA 1
ATOM 2575 C C . ALA A 1 332 ? -21.556 -1.113 -16.013 1.00 32.28 332 ALA A C 1
ATOM 2577 O O . ALA A 1 332 ? -21.896 -1.017 -14.830 1.00 32.28 332 ALA A O 1
ATOM 2578 N N . GLY A 1 333 ? -22.311 -0.741 -17.047 1.00 32.59 333 GLY A N 1
ATOM 2579 C CA . GLY A 1 333 ? -23.769 -0.691 -16.994 1.00 32.59 333 GLY A CA 1
ATOM 2580 C C . GLY A 1 333 ? -24.348 -2.093 -16.938 1.00 32.59 333 GLY A C 1
ATOM 2581 O O . GLY A 1 333 ? -23.637 -3.037 -17.359 1.00 32.59 333 GLY A O 1
#

Organism: NCBI:txid1076125

Foldseek 3Di:
DQQFADQDPPDDVPDDTHGHPPVVVVVVLVLLVVLLVCVLVPDQLQVSQVVCVVVCNAPNVSHRDDSVNSLVVSLDCVLQQFDDDPRDGPGGNPPDDHSDHPVSNVVSVCSVVVCVPPDPPPLVQLCAQQEAALLGATWGKDFDDDPVAAPPVNHTWMKTFRPQDPVRRDDNRQDMATRVLVVVLLLVLLLVLLQDPVSLVVLVVVLVVLVVVLVVLVVLLVVLVVVLVVLVVCCVPQPPVVSCVVNVVSVVSNVVSVVVNVPRDDSDDHRDHSVVSSVQLVVCVVVSVSVSNVVSSCSRAVHWYFYRAPDPNRSDPVRIPSPDDRDPNPPDD

Radius of gyration: 26.91 Å; chains: 1; bounding box: 71×54×73 Å